Protein AF-A0A1F8S6G6-F1 (afdb_monomer)

Radius of gyration: 20.65 Å; Cα contacts (8 Å, |Δi|>4): 580; chains: 1; bounding box: 50×43×61 Å

Foldseek 3Di:
DDFDADFQAALCPVAPLSVLLQQLSLLQSQQCQLLLNPDHDHSNRLVVQAPLVRAPDSPDRYHDVVSSVVSCVVVVFQKDKDFAALVVVVVQLCVQKKKKAKFALCLDDPPDLSVPPGGIGIWIWGSPDPDPQWTFISGNSDSGTDTDGSVSSNNGQVHVCVPPTGIIMIRPRGRWFPVQKDFPWFDQDKDFDACVLDDDDQFWFLTSGPGVSRGPDGDDGRAIKTFGTWIDISNFIWGQIDDPNHTTTGTVVSVDPPDQPDDPVVNVVVVVVCVVVVD

Mean predicted aligned error: 11.77 Å

pLDDT: mean 81.6, std 16.7, range [25.14, 98.56]

Secondary structure (DSSP, 8-state):
-----S-SPPS-SSSTTGGG-HHHHHHHHHHHHHTTTSS---HHHHHTTS-GGGSS-TTSSS--HHHHHHHHHHTT--EEEEEE-HHHHHHHHHTT--EEEEEEGGGSPTTSTTTT--SEEEEEE--S--TTSEEEEE-TTSSS-EEEEHHHHHHHHHHHHTTSPEEEEEESSPPP-GGGPEEEEEEEEEE---GGG-SS--EEESSS-SSTTTEEEEPPTT--EEEEEEEEETTEEEEEEEETTEEEEEEGGGTS---TTS-HHHHHHHHHHHHHH--

Sequence (279 aa):
MIFFEGTHRRQLDGSPLASENCTPTSGANGLRASSGGRLDKSGGELRALIPKDKETDPKTPGWSLGDLKRAMDGLKVPYKNKPGTWADVEATLRSGLFVVLQGDSDQFPGGTCSANFKGDHCVGLHPGDLGDGTWLLADPLCPSRRREKREVLKAYAEKFAKGKKLTFGVFTTPVPQEDDMKITAIKGEDWTPGPKDAPARRPFRSRPERTNEAIVGHIEVGQIVRTIAEVEAGGERWRLTEIGGQSVYLLRSDFDPLFQGGDPAVDKKLSDYIARTGG

Structure (mmCIF, N/CA/C/O backbone):
data_AF-A0A1F8S6G6-F1
#
_entry.id   AF-A0A1F8S6G6-F1
#
loop_
_atom_site.group_PDB
_atom_site.id
_atom_site.type_symbol
_atom_site.label_atom_id
_atom_site.label_alt_id
_atom_site.label_comp_id
_atom_site.label_asym_id
_atom_site.label_entity_id
_atom_site.label_seq_id
_atom_site.pdbx_PDB_ins_code
_atom_site.Cartn_x
_atom_site.Cartn_y
_atom_site.Cartn_z
_atom_site.occupancy
_atom_site.B_iso_or_equiv
_atom_site.auth_seq_id
_atom_site.auth_comp_id
_atom_site.auth_asym_id
_atom_site.auth_atom_id
_atom_site.pdbx_PDB_model_num
ATOM 1 N N . MET A 1 1 ? 18.873 9.280 5.475 1.00 30.69 1 MET A N 1
ATOM 2 C CA . MET A 1 1 ? 17.503 8.772 5.249 1.00 30.69 1 MET A CA 1
ATOM 3 C C . MET A 1 1 ? 17.425 8.405 3.777 1.00 30.69 1 MET A C 1
ATOM 5 O O . MET A 1 1 ? 17.553 9.301 2.957 1.00 30.69 1 MET A O 1
ATOM 9 N N . ILE A 1 2 ? 17.397 7.114 3.438 1.00 26.52 2 ILE A N 1
ATOM 10 C CA . ILE A 1 2 ? 17.363 6.674 2.035 1.00 26.52 2 ILE A CA 1
ATOM 11 C C . ILE A 1 2 ? 15.916 6.828 1.561 1.00 26.52 2 ILE A C 1
ATOM 13 O O . ILE A 1 2 ? 15.029 6.127 2.044 1.00 26.52 2 ILE A O 1
ATOM 17 N N . PHE A 1 3 ? 15.680 7.808 0.694 1.00 25.14 3 PHE A N 1
ATOM 18 C CA . PHE A 1 3 ? 14.398 8.028 0.034 1.00 25.14 3 PHE A CA 1
ATOM 19 C C . PHE A 1 3 ? 14.370 7.189 -1.249 1.00 25.14 3 PHE A C 1
ATOM 21 O O . PHE A 1 3 ? 15.294 7.272 -2.051 1.00 25.14 3 PHE A O 1
ATOM 28 N N . PHE A 1 4 ? 13.328 6.380 -1.442 1.00 35.75 4 PHE A N 1
ATOM 29 C CA . PHE A 1 4 ? 13.086 5.661 -2.697 1.00 35.75 4 PHE A CA 1
ATOM 30 C C . PHE A 1 4 ? 12.042 6.447 -3.510 1.00 35.75 4 PHE A C 1
ATOM 32 O O . PHE A 1 4 ? 10.903 6.611 -3.060 1.00 35.75 4 PHE A O 1
ATOM 39 N N . GLU A 1 5 ? 12.430 7.009 -4.657 1.00 33.28 5 GLU A N 1
ATOM 40 C CA . GLU A 1 5 ? 11.540 7.792 -5.529 1.00 33.28 5 GLU A CA 1
ATOM 41 C C . GLU A 1 5 ? 10.616 6.901 -6.385 1.00 33.28 5 GLU A C 1
ATOM 43 O O . GLU A 1 5 ? 11.012 5.842 -6.865 1.00 33.28 5 GLU A O 1
ATOM 48 N N . GLY A 1 6 ? 9.380 7.373 -6.624 1.00 44.56 6 GLY A N 1
ATOM 49 C CA . GLY A 1 6 ? 8.597 7.022 -7.823 1.00 44.56 6 GLY A CA 1
ATOM 50 C C . GLY A 1 6 ? 7.457 5.999 -7.706 1.00 44.56 6 GLY A C 1
ATOM 51 O O . GLY A 1 6 ? 7.119 5.367 -8.706 1.00 44.56 6 GLY A O 1
ATOM 52 N N . THR A 1 7 ? 6.899 5.723 -6.522 1.00 61.75 7 THR A N 1
ATOM 53 C CA . THR A 1 7 ? 6.034 4.524 -6.352 1.00 61.75 7 THR A CA 1
ATOM 54 C C . THR A 1 7 ? 5.193 4.466 -5.080 1.00 61.75 7 THR A C 1
ATOM 56 O O . THR A 1 7 ? 4.172 3.777 -5.026 1.00 61.75 7 THR A O 1
ATOM 59 N N . HIS A 1 8 ? 5.590 5.245 -4.082 1.00 80.56 8 HIS A N 1
ATOM 60 C CA . HIS A 1 8 ? 4.735 5.666 -2.990 1.00 80.56 8 HIS A CA 1
ATOM 61 C C . HIS A 1 8 ? 3.665 6.642 -3.502 1.00 80.56 8 HIS A C 1
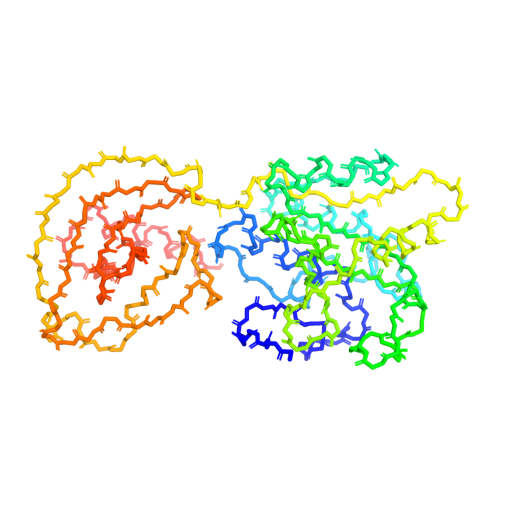ATOM 63 O O . HIS A 1 8 ? 3.979 7.619 -4.185 1.00 80.56 8 HIS A O 1
ATOM 69 N N . ARG A 1 9 ? 2.397 6.393 -3.167 1.00 84.75 9 ARG A N 1
ATOM 70 C CA . ARG A 1 9 ? 1.307 7.332 -3.451 1.00 84.75 9 ARG A CA 1
ATOM 71 C C . ARG A 1 9 ? 1.221 8.359 -2.329 1.00 84.75 9 ARG A C 1
ATOM 73 O O . ARG A 1 9 ? 1.122 7.978 -1.163 1.00 84.75 9 ARG A O 1
ATOM 80 N N . ARG A 1 10 ? 1.230 9.636 -2.716 1.00 89.44 10 ARG A N 1
ATOM 81 C CA . ARG A 1 10 ? 1.037 10.796 -1.840 1.00 89.44 10 ARG A CA 1
ATOM 82 C C . ARG A 1 10 ? -0.414 11.244 -1.892 1.00 89.44 10 ARG A C 1
ATOM 84 O O . ARG A 1 10 ? -1.032 11.145 -2.947 1.00 89.44 10 ARG A O 1
ATOM 91 N N . GLN A 1 11 ? -0.931 11.781 -0.792 1.00 89.44 11 GLN A N 1
ATOM 92 C CA . GLN A 1 11 ? -2.278 12.355 -0.792 1.00 89.44 11 GLN A CA 1
ATOM 93 C C . GLN A 1 11 ? -2.332 13.681 -1.552 1.00 89.44 11 GLN A C 1
ATOM 95 O O . GLN A 1 11 ? -3.344 13.987 -2.170 1.00 89.44 11 GLN A O 1
ATOM 100 N N . LEU A 1 12 ? -1.223 14.434 -1.559 1.00 86.31 12 LEU A N 1
ATOM 101 C CA . LEU A 1 12 ? -1.049 15.665 -2.334 1.00 86.31 12 LEU A CA 1
ATOM 102 C C . LEU A 1 12 ? -0.811 15.344 -3.819 1.00 86.31 12 LEU A C 1
ATOM 104 O O . LEU A 1 12 ? 0.272 15.582 -4.347 1.00 86.31 12 LEU A O 1
ATOM 108 N N . ASP A 1 13 ? -1.817 14.753 -4.463 1.00 82.56 13 ASP A N 1
ATOM 109 C CA . ASP A 1 13 ? -1.786 14.259 -5.846 1.00 82.56 13 ASP A CA 1
ATOM 110 C C . ASP A 1 13 ? -2.436 15.209 -6.867 1.00 82.56 13 ASP A C 1
ATOM 112 O O . ASP A 1 13 ? -2.576 14.860 -8.037 1.00 82.56 13 ASP A O 1
ATOM 116 N N . GLY A 1 14 ? -2.831 16.409 -6.432 1.00 86.88 14 GLY A N 1
ATOM 117 C CA . GLY A 1 14 ? -3.483 17.421 -7.268 1.00 86.88 14 GLY A CA 1
ATOM 118 C C . GLY A 1 14 ? -4.994 17.240 -7.430 1.00 86.88 14 GLY A C 1
ATOM 119 O O . GLY A 1 14 ? -5.633 18.069 -8.075 1.00 86.88 14 GLY A O 1
ATOM 120 N N . SER A 1 15 ? -5.590 16.200 -6.837 1.00 89.19 15 SER A N 1
ATOM 121 C CA . SER A 1 15 ? -7.046 16.031 -6.837 1.00 89.19 15 SER A CA 1
ATOM 122 C C . SER A 1 15 ? -7.756 17.054 -5.927 1.00 89.19 15 SER A C 1
ATOM 124 O O . SER A 1 15 ? -7.153 17.556 -4.974 1.00 89.19 15 SER A O 1
ATOM 126 N N . PRO A 1 16 ? -9.055 17.350 -6.152 1.00 86.69 16 PRO A N 1
ATOM 127 C CA . PRO A 1 16 ? -9.784 18.366 -5.380 1.00 86.69 16 PRO A CA 1
ATOM 128 C C . PRO A 1 16 ? -9.813 18.140 -3.860 1.00 86.69 16 PRO A C 1
ATOM 130 O O . PRO A 1 16 ? -9.967 19.094 -3.107 1.00 86.69 16 PRO A O 1
ATOM 133 N N . LEU A 1 17 ? -9.667 16.888 -3.408 1.00 87.25 17 LEU A N 1
ATOM 134 C CA . LEU A 1 17 ? -9.690 16.491 -1.993 1.00 87.25 17 LEU A CA 1
ATOM 135 C C . LEU A 1 17 ? -8.323 15.985 -1.501 1.00 87.25 17 LEU A C 1
ATOM 137 O O . LEU A 1 17 ? -8.237 15.245 -0.525 1.00 87.25 17 LEU A O 1
ATOM 141 N N . ALA A 1 18 ? -7.237 16.384 -2.165 1.00 86.50 18 ALA A N 1
ATOM 142 C CA . ALA A 1 18 ? -5.881 15.917 -1.885 1.00 86.50 18 ALA A CA 1
ATOM 143 C C . ALA A 1 18 ? -5.433 16.081 -0.412 1.00 86.50 18 ALA A C 1
ATOM 145 O O . ALA A 1 18 ? -4.706 15.243 0.122 1.00 86.50 18 ALA A O 1
ATOM 146 N N . SER A 1 19 ? -5.893 17.119 0.293 1.00 86.94 19 SER A N 1
ATOM 147 C CA . SER A 1 19 ? -5.599 17.324 1.722 1.00 86.94 19 SER A CA 1
ATOM 148 C C . SER A 1 19 ? -6.331 16.357 2.661 1.00 86.94 19 SER A C 1
ATOM 150 O O . SER A 1 19 ? -5.949 16.234 3.821 1.00 86.94 19 SER A O 1
ATOM 152 N N . GLU A 1 20 ? -7.357 15.665 2.167 1.00 90.00 20 GLU A N 1
ATOM 153 C CA . GLU A 1 20 ? -8.233 14.757 2.919 1.00 90.00 20 GLU A CA 1
ATOM 154 C C . GLU A 1 20 ? -8.004 13.285 2.519 1.00 90.00 20 GLU A C 1
ATOM 156 O O . GLU A 1 20 ? -8.653 12.373 3.019 1.00 90.00 20 GLU A O 1
ATOM 161 N N . ASN A 1 21 ? -7.061 13.008 1.615 1.00 92.81 21 ASN A N 1
ATOM 162 C CA . ASN A 1 21 ? -6.929 11.700 0.974 1.00 92.81 21 ASN A CA 1
ATOM 163 C C . ASN A 1 21 ? -6.060 10.682 1.738 1.00 92.81 21 ASN A C 1
ATOM 165 O O . ASN A 1 21 ? -5.640 9.696 1.131 1.00 92.81 21 ASN A O 1
ATOM 169 N N . CYS A 1 22 ? -5.797 10.832 3.040 1.00 94.94 22 CYS A N 1
ATOM 170 C CA . CYS A 1 22 ? -4.901 9.919 3.772 1.00 94.94 22 CYS A CA 1
ATOM 171 C C . CYS A 1 22 ? -5.329 8.439 3.666 1.00 94.94 22 CYS A C 1
ATOM 173 O O . CYS A 1 22 ? -4.525 7.567 3.329 1.00 94.94 22 CYS A O 1
ATOM 175 N N . THR A 1 23 ? -6.619 8.149 3.865 1.00 97.19 23 THR A N 1
ATOM 176 C CA . THR A 1 23 ? -7.169 6.784 3.781 1.00 97.19 23 THR A CA 1
ATOM 177 C C . THR A 1 23 ? -7.268 6.273 2.333 1.00 97.19 23 THR A C 1
ATOM 179 O O . THR A 1 23 ? -6.751 5.183 2.075 1.00 97.19 23 THR A O 1
ATOM 182 N N . PRO A 1 24 ? -7.834 7.023 1.357 1.00 96.75 24 PRO A N 1
ATOM 183 C CA . PRO A 1 24 ? -7.791 6.630 -0.055 1.00 96.75 24 PRO A CA 1
ATOM 184 C C . PRO A 1 24 ? -6.369 6.350 -0.546 1.00 96.75 24 PRO A C 1
ATOM 186 O O . PRO A 1 24 ? -6.119 5.333 -1.182 1.00 96.75 24 PRO A O 1
ATOM 189 N N . THR A 1 25 ? -5.408 7.202 -0.195 1.00 96.88 25 THR A N 1
ATOM 190 C CA . THR A 1 25 ? -4.016 7.064 -0.637 1.00 96.88 25 THR A CA 1
ATOM 191 C C . THR A 1 25 ? -3.321 5.873 0.021 1.00 96.88 25 THR A C 1
ATOM 193 O O . THR A 1 25 ? -2.578 5.144 -0.636 1.00 96.88 25 THR A O 1
ATOM 196 N N . SER A 1 26 ? -3.571 5.614 1.305 1.00 97.88 26 SER A N 1
ATOM 197 C CA . SER A 1 26 ? -3.070 4.401 1.969 1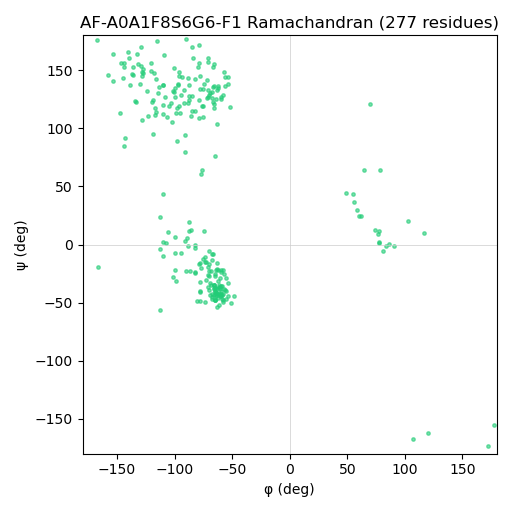.00 97.88 26 SER A CA 1
ATOM 198 C C . SER A 1 26 ? -3.670 3.135 1.349 1.00 97.88 26 SER A C 1
ATOM 200 O O . SER A 1 26 ? -2.959 2.155 1.125 1.00 97.88 26 SER A O 1
ATOM 202 N N . GLY A 1 27 ? -4.949 3.190 0.966 1.00 97.44 27 GLY A N 1
ATOM 203 C CA . GLY A 1 27 ? -5.605 2.173 0.150 1.00 97.44 27 GLY A CA 1
ATOM 204 C C . GLY A 1 27 ? -4.952 1.986 -1.221 1.00 97.44 27 GLY A C 1
ATOM 205 O O . GLY A 1 27 ? -4.697 0.856 -1.618 1.00 97.44 27 GLY A O 1
ATOM 206 N N . ALA A 1 28 ? -4.609 3.070 -1.920 1.00 95.94 28 ALA A N 1
ATOM 207 C CA . ALA A 1 28 ? -3.924 3.026 -3.214 1.00 95.94 28 ALA A CA 1
ATOM 208 C C . ALA A 1 28 ? -2.544 2.364 -3.113 1.00 95.94 28 ALA A C 1
ATOM 210 O O . ALA A 1 28 ? -2.196 1.523 -3.942 1.00 95.94 28 ALA A O 1
ATOM 211 N N . ASN A 1 29 ? -1.780 2.691 -2.066 1.00 95.19 29 ASN A N 1
ATOM 212 C CA . ASN A 1 29 ? -0.502 2.037 -1.787 1.00 95.19 29 ASN A CA 1
ATOM 213 C C . ASN A 1 29 ? -0.683 0.521 -1.579 1.00 95.19 29 ASN A C 1
ATOM 215 O O . ASN A 1 29 ? 0.070 -0.266 -2.151 1.00 95.19 29 ASN A O 1
ATOM 219 N N . GLY A 1 30 ? -1.697 0.101 -0.815 1.00 95.19 30 GLY A N 1
ATOM 220 C CA . GLY A 1 30 ? -1.976 -1.318 -0.583 1.00 95.19 30 GLY A CA 1
ATOM 221 C C . GLY A 1 30 ? -2.532 -2.058 -1.805 1.00 95.19 30 GLY A C 1
ATOM 222 O O . GLY A 1 30 ? -2.137 -3.195 -2.060 1.00 95.19 30 GLY A O 1
ATOM 223 N N . LEU A 1 31 ? -3.369 -1.402 -2.613 1.00 94.12 31 LEU A N 1
ATOM 224 C CA . LEU A 1 31 ? -3.881 -1.914 -3.888 1.00 94.12 31 LEU A CA 1
ATOM 225 C C . LEU A 1 31 ? -2.729 -2.220 -4.843 1.00 94.12 31 LEU A C 1
ATOM 227 O O . LEU A 1 31 ? -2.651 -3.299 -5.433 1.00 94.12 31 LEU A O 1
ATOM 231 N N . ARG A 1 32 ? -1.800 -1.273 -4.951 1.00 88.69 32 ARG A N 1
ATOM 232 C CA . ARG A 1 32 ? -0.609 -1.420 -5.772 1.00 88.69 32 ARG A CA 1
ATOM 233 C C . ARG A 1 32 ? 0.302 -2.527 -5.250 1.00 88.69 32 ARG A C 1
ATOM 235 O O . ARG A 1 32 ? 0.700 -3.381 -6.031 1.00 88.69 32 ARG A O 1
ATOM 242 N N . ALA A 1 33 ? 0.595 -2.549 -3.949 1.00 88.38 33 ALA A N 1
ATOM 243 C CA . ALA A 1 33 ? 1.466 -3.562 -3.350 1.00 88.38 33 ALA A CA 1
ATOM 244 C C . ALA A 1 33 ? 0.892 -4.983 -3.504 1.00 88.38 33 ALA A C 1
ATOM 246 O O . ALA A 1 33 ? 1.550 -5.866 -4.043 1.00 88.38 33 ALA A O 1
ATOM 247 N N . SER A 1 34 ? -0.364 -5.194 -3.105 1.00 89.62 34 SER A N 1
ATOM 248 C CA . SER A 1 34 ? -1.020 -6.513 -3.152 1.00 89.62 34 SER A CA 1
ATOM 249 C C . SER A 1 34 ? -1.297 -7.024 -4.570 1.00 89.62 34 SER A C 1
ATOM 251 O O . SER A 1 34 ? -1.430 -8.226 -4.778 1.00 89.62 34 SER A O 1
ATOM 253 N N . SER A 1 35 ? -1.371 -6.133 -5.563 1.00 83.19 35 SER A N 1
ATOM 254 C CA . SER A 1 35 ? -1.497 -6.510 -6.976 1.00 83.19 35 SER A CA 1
ATOM 255 C C . SER A 1 35 ? -0.154 -6.667 -7.691 1.00 83.19 35 SER A C 1
ATOM 257 O O . SER A 1 35 ? -0.145 -6.859 -8.909 1.00 83.19 35 SER A O 1
ATOM 259 N N . GLY A 1 36 ? 0.969 -6.520 -6.977 1.00 75.12 36 GLY A N 1
ATOM 260 C CA . GLY A 1 36 ? 2.302 -6.502 -7.574 1.00 75.12 36 GLY A CA 1
ATOM 261 C C . GLY A 1 36 ? 2.491 -5.368 -8.585 1.00 75.12 36 GLY A C 1
ATOM 262 O O . GLY A 1 36 ? 3.294 -5.508 -9.496 1.00 75.12 36 GLY A O 1
ATOM 263 N N . GLY A 1 37 ? 1.730 -4.275 -8.476 1.00 74.62 37 GLY A N 1
ATOM 264 C CA . GLY A 1 37 ? 1.761 -3.123 -9.378 1.00 74.62 37 GLY A CA 1
ATOM 265 C C . GLY A 1 37 ? 0.795 -3.181 -10.566 1.00 74.62 37 GLY A C 1
ATOM 266 O O . GLY A 1 37 ? 0.757 -2.226 -11.334 1.00 74.62 37 GLY A O 1
ATOM 267 N N . ARG A 1 38 ? 0.001 -4.251 -10.739 1.00 78.19 38 ARG A N 1
ATOM 268 C CA . ARG A 1 38 ? -0.973 -4.338 -11.850 1.00 78.19 38 ARG A CA 1
ATOM 269 C C . ARG A 1 38 ? -2.129 -3.349 -11.718 1.00 78.19 38 ARG A C 1
ATOM 271 O O . ARG A 1 38 ? -2.657 -2.889 -12.725 1.00 78.19 38 ARG A O 1
ATOM 278 N N . LEU A 1 39 ? -2.563 -3.076 -10.490 1.00 83.19 39 LEU A N 1
ATOM 279 C CA . LEU A 1 39 ? -3.605 -2.098 -10.199 1.00 83.19 39 LEU A CA 1
ATOM 280 C C . LEU A 1 39 ? -2.944 -0.872 -9.590 1.00 83.19 39 LEU A C 1
ATOM 282 O O . LEU A 1 39 ? -2.467 -0.917 -8.458 1.00 83.19 39 LEU A O 1
ATOM 286 N N . ASP A 1 40 ? -2.919 0.212 -10.356 1.00 84.56 40 ASP A N 1
ATOM 287 C CA . ASP A 1 40 ? -2.196 1.416 -9.983 1.00 84.56 40 ASP A CA 1
ATOM 288 C C . ASP A 1 40 ? -3.104 2.642 -10.083 1.00 84.56 40 ASP A C 1
ATOM 290 O O . ASP A 1 40 ? -3.494 3.055 -11.171 1.00 84.56 40 ASP A O 1
ATOM 294 N N . LYS A 1 41 ? -3.499 3.169 -8.922 1.00 89.75 41 LYS A N 1
ATOM 295 C CA . LYS A 1 41 ? -4.390 4.326 -8.783 1.00 89.75 41 LYS A CA 1
ATOM 296 C C . LYS A 1 41 ? -3.774 5.356 -7.846 1.00 89.75 41 LYS A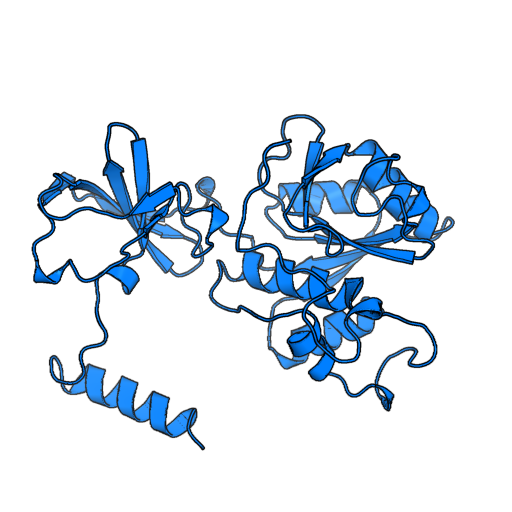 C 1
ATOM 298 O O . LYS A 1 41 ? -3.005 5.001 -6.952 1.00 89.75 41 LYS A O 1
ATOM 303 N N . SER A 1 42 ? -4.124 6.624 -8.014 1.00 91.19 42 SER A N 1
ATOM 304 C CA . SER A 1 42 ? -3.867 7.676 -7.032 1.00 91.19 42 SER A CA 1
ATOM 305 C C . SER A 1 42 ? -4.884 7.649 -5.883 1.00 91.19 42 SER A C 1
ATOM 307 O O . SER A 1 42 ? -5.885 6.923 -5.917 1.00 91.19 42 SER A O 1
ATOM 309 N N . GLY A 1 43 ? -4.632 8.454 -4.845 1.00 92.44 43 GLY A N 1
ATOM 310 C CA . GLY A 1 43 ? -5.592 8.649 -3.759 1.00 92.44 43 GLY A CA 1
ATOM 311 C C . GLY A 1 43 ? -6.883 9.293 -4.260 1.00 92.44 43 GLY A C 1
ATOM 312 O O . GLY A 1 43 ? -7.966 8.834 -3.909 1.00 92.44 43 GLY A O 1
ATOM 313 N N . GLY A 1 44 ? -6.774 10.292 -5.136 1.00 92.88 44 GLY A N 1
ATOM 314 C CA . GLY A 1 44 ? -7.897 10.973 -5.770 1.00 92.88 44 GLY A CA 1
ATOM 315 C C . GLY A 1 44 ? -8.711 10.070 -6.694 1.00 92.88 44 GLY A C 1
ATOM 316 O O . GLY A 1 44 ? -9.938 10.105 -6.645 1.00 92.88 44 GLY A O 1
ATOM 317 N N . GLU A 1 45 ? -8.058 9.211 -7.483 1.00 93.12 45 GLU A N 1
ATOM 318 C CA . GLU A 1 45 ? -8.747 8.236 -8.339 1.00 93.12 45 GLU A CA 1
ATOM 319 C C . GLU A 1 45 ? -9.513 7.196 -7.523 1.00 93.12 45 GLU A C 1
ATOM 321 O O . GLU A 1 45 ? -10.608 6.799 -7.919 1.00 93.12 45 GLU A O 1
ATOM 326 N N . LEU A 1 46 ? -8.965 6.754 -6.383 1.00 94.56 46 LEU A N 1
ATOM 327 C CA . LEU A 1 46 ? -9.723 5.920 -5.453 1.00 94.56 46 LEU A CA 1
ATOM 328 C C . LEU A 1 46 ? -10.860 6.704 -4.809 1.00 94.56 46 LEU A C 1
ATOM 330 O O . LEU A 1 46 ? -11.980 6.204 -4.795 1.00 94.56 46 LEU A O 1
ATOM 334 N N . ARG A 1 47 ? -10.603 7.925 -4.324 1.00 93.69 47 ARG A N 1
ATOM 335 C CA . ARG A 1 4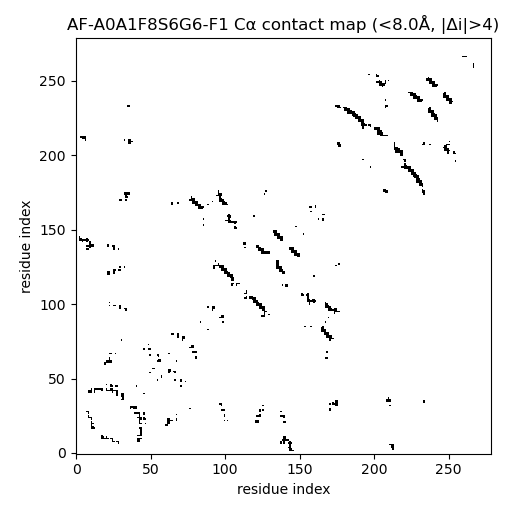7 ? -11.616 8.775 -3.683 1.00 93.69 47 ARG A CA 1
ATOM 336 C C . ARG A 1 47 ? -12.820 9.011 -4.594 1.00 93.69 47 ARG A C 1
ATOM 338 O O . ARG A 1 47 ? -13.950 8.935 -4.130 1.00 93.69 47 ARG A O 1
ATOM 345 N N . ALA A 1 48 ? -12.593 9.204 -5.890 1.00 93.69 48 ALA A N 1
ATOM 346 C CA . ALA A 1 48 ? -13.644 9.413 -6.882 1.00 93.69 48 ALA A CA 1
ATOM 347 C C . ALA A 1 48 ? -14.609 8.221 -7.060 1.00 93.69 48 ALA A C 1
ATOM 349 O O . ALA A 1 48 ? -15.689 8.400 -7.619 1.00 93.69 48 ALA A O 1
ATOM 350 N N . LEU A 1 49 ? -14.267 7.017 -6.577 1.00 94.38 49 LEU A N 1
ATOM 351 C CA . LEU A 1 49 ? -15.142 5.838 -6.661 1.00 94.38 49 LEU A CA 1
ATOM 352 C C . LEU A 1 49 ? -16.367 5.922 -5.743 1.00 94.38 49 LEU A C 1
ATOM 354 O O . LEU A 1 49 ? -17.338 5.196 -5.955 1.00 94.38 49 LEU A O 1
ATOM 358 N N . ILE A 1 50 ? -16.329 6.776 -4.718 1.00 94.06 50 ILE A N 1
ATOM 359 C CA . ILE A 1 50 ? -17.463 7.017 -3.825 1.00 94.06 50 ILE A CA 1
ATOM 360 C C . ILE A 1 50 ? -17.756 8.516 -3.867 1.00 94.06 50 ILE A C 1
ATOM 362 O O . ILE A 1 50 ? -16.950 9.298 -3.363 1.00 94.06 50 ILE A O 1
ATOM 366 N N . PRO A 1 51 ? -18.890 8.934 -4.456 1.00 90.50 51 PRO A N 1
ATOM 367 C CA . PRO A 1 51 ? -19.299 10.332 -4.436 1.00 90.50 51 PRO A CA 1
ATOM 368 C C . PRO A 1 51 ? -19.346 10.871 -3.005 1.00 90.50 51 PRO A C 1
ATOM 370 O O . PRO A 1 51 ? -19.744 10.144 -2.093 1.00 90.50 51 PRO A O 1
ATOM 373 N N . LYS A 1 52 ? -18.976 12.145 -2.809 1.00 88.25 52 LYS A N 1
ATOM 374 C CA . LYS A 1 52 ? -18.853 12.733 -1.466 1.00 88.25 52 LYS A CA 1
ATOM 375 C C . LYS A 1 52 ? -20.135 12.590 -0.647 1.00 88.25 52 LYS A C 1
ATOM 377 O O . LYS A 1 52 ? -20.071 12.218 0.511 1.00 88.25 52 LYS A O 1
ATOM 382 N N . ASP A 1 53 ? -21.309 12.767 -1.249 1.00 90.94 53 ASP A N 1
ATOM 383 C CA . ASP A 1 53 ? -22.608 12.600 -0.579 1.00 90.94 53 ASP A CA 1
ATOM 384 C C . ASP A 1 53 ? -22.943 11.145 -0.177 1.00 90.94 53 ASP A C 1
ATOM 386 O O . ASP A 1 53 ? -23.938 10.910 0.508 1.00 90.94 53 ASP A O 1
ATOM 390 N N . LYS A 1 54 ? -22.143 10.163 -0.611 1.00 93.00 54 LYS A N 1
ATOM 391 C CA . LYS A 1 54 ? -22.292 8.728 -0.308 1.00 93.00 54 LYS A CA 1
ATOM 392 C C . LYS A 1 54 ? -21.252 8.197 0.671 1.00 93.00 54 LYS A C 1
ATOM 394 O O . LYS A 1 54 ? -21.260 6.990 0.943 1.00 93.00 54 LYS A O 1
ATOM 399 N N . GLU A 1 55 ? -20.358 9.046 1.157 1.00 93.44 55 GLU A N 1
ATOM 400 C CA . GLU A 1 55 ? -19.384 8.697 2.187 1.00 93.44 55 GLU A CA 1
ATOM 401 C C . GLU A 1 55 ? -20.084 8.415 3.517 1.00 93.44 55 GLU A C 1
ATOM 403 O O . GLU A 1 55 ? -21.164 8.936 3.790 1.00 93.44 55 GLU A O 1
ATOM 408 N N . THR A 1 56 ? -19.469 7.576 4.348 1.00 92.56 56 THR A N 1
ATOM 409 C CA . THR A 1 56 ? -20.015 7.207 5.662 1.00 92.56 56 THR A CA 1
ATOM 410 C C . THR A 1 56 ? -20.177 8.428 6.572 1.00 92.56 56 THR A C 1
ATOM 412 O O . THR A 1 56 ? -21.154 8.511 7.314 1.00 92.56 56 THR A O 1
ATOM 415 N N . ASP A 1 57 ? -19.251 9.386 6.487 1.00 89.31 57 ASP A N 1
ATOM 416 C CA . ASP A 1 57 ? -19.359 10.690 7.138 1.00 89.31 57 ASP A CA 1
ATOM 417 C C . ASP A 1 57 ? -18.774 11.785 6.227 1.00 89.31 57 ASP A C 1
ATOM 419 O O . ASP A 1 57 ? -17.578 12.064 6.287 1.00 89.31 57 ASP A O 1
ATOM 423 N N . PRO A 1 58 ? -19.599 12.422 5.380 1.00 87.56 58 PRO A N 1
ATOM 424 C CA . PRO A 1 58 ? -19.130 13.407 4.406 1.00 87.56 58 PRO A CA 1
ATOM 425 C C . PRO A 1 58 ? -18.729 14.753 5.023 1.00 87.56 58 PRO A C 1
ATOM 427 O O . PRO A 1 58 ? -18.199 15.619 4.321 1.00 87.56 58 PRO A O 1
ATOM 430 N N . LYS A 1 59 ? -19.042 14.974 6.309 1.00 87.31 59 LYS A N 1
ATOM 431 C CA . LYS A 1 59 ? -18.706 16.208 7.035 1.00 87.31 59 LYS A CA 1
ATOM 432 C C . LYS A 1 59 ? -17.340 16.119 7.709 1.00 87.31 59 LYS A C 1
ATOM 434 O O . LYS A 1 59 ? -16.742 17.159 7.977 1.00 87.31 59 LYS A O 1
ATOM 439 N N . THR A 1 60 ? -16.861 14.906 7.968 1.00 85.12 60 THR A N 1
ATOM 440 C CA . THR A 1 60 ? -15.543 14.661 8.547 1.00 85.12 60 THR A CA 1
ATOM 441 C C . THR A 1 60 ? -14.531 14.471 7.412 1.00 85.12 60 THR A C 1
ATOM 443 O O . THR A 1 60 ? -14.716 13.583 6.580 1.00 85.12 60 THR A O 1
ATOM 446 N N . PRO A 1 61 ? -13.459 15.284 7.342 1.00 86.38 61 PRO A N 1
ATOM 447 C CA . PRO A 1 61 ? -12.403 15.104 6.351 1.00 86.38 61 PRO A CA 1
ATOM 448 C C . PRO A 1 61 ? -11.795 13.700 6.419 1.00 86.38 61 PRO A C 1
ATOM 450 O O . PRO A 1 61 ? -11.487 13.199 7.500 1.00 86.38 61 PRO A O 1
ATOM 453 N N . GLY A 1 62 ? -11.582 13.075 5.263 1.00 88.12 62 GLY A N 1
ATOM 454 C CA . GLY A 1 62 ? -11.031 11.721 5.181 1.00 88.12 62 GLY A CA 1
ATOM 455 C C . GLY A 1 62 ? -12.044 10.656 4.791 1.00 88.12 62 GLY A C 1
ATOM 456 O O . GLY A 1 62 ? -13.109 10.939 4.251 1.00 88.12 62 GLY A O 1
ATOM 457 N N . TRP A 1 63 ? -11.661 9.391 4.947 1.00 94.50 63 TRP A N 1
ATOM 458 C CA . TRP A 1 63 ? -12.553 8.243 4.778 1.00 94.50 63 TRP A CA 1
ATOM 459 C C . TRP A 1 63 ? -12.473 7.365 6.009 1.00 94.50 63 TRP A C 1
ATOM 461 O O . TRP A 1 63 ? -11.406 7.201 6.601 1.00 94.50 63 TRP A O 1
ATOM 471 N N . SER A 1 64 ? -13.589 6.723 6.330 1.00 94.81 64 SER A N 1
ATOM 472 C CA . SER A 1 64 ? -13.560 5.564 7.209 1.00 94.81 64 SER A CA 1
ATOM 473 C C . SER A 1 64 ? -12.921 4.367 6.490 1.00 94.81 64 SER A C 1
ATOM 475 O O . SER A 1 64 ? -12.919 4.277 5.258 1.00 94.81 64 SER A O 1
ATOM 477 N N . LEU A 1 65 ? -12.460 3.365 7.246 1.00 96.94 65 LEU A N 1
ATOM 478 C CA . LEU A 1 65 ? -12.127 2.060 6.656 1.00 96.94 65 LEU A CA 1
ATOM 479 C C . LEU A 1 65 ? -13.346 1.404 5.970 1.00 96.94 65 LEU A C 1
ATOM 481 O O . LEU A 1 65 ? -13.187 0.540 5.109 1.00 96.94 65 LEU A O 1
ATOM 485 N N . GLY A 1 66 ? -14.575 1.788 6.334 1.00 97.25 66 GLY A N 1
ATOM 486 C CA . GLY A 1 66 ? -15.802 1.327 5.676 1.00 97.25 66 GLY A CA 1
ATOM 487 C C . GLY A 1 66 ? -15.927 1.838 4.240 1.00 97.25 66 GLY A C 1
ATOM 488 O O . GLY A 1 66 ? -16.238 1.061 3.337 1.00 97.25 66 GLY A O 1
ATOM 489 N N . ASP A 1 67 ? -15.610 3.113 4.011 1.00 97.75 67 ASP A N 1
ATOM 490 C CA . ASP A 1 67 ? -15.589 3.704 2.669 1.00 97.75 67 ASP A CA 1
ATOM 491 C C . ASP A 1 67 ? -14.483 3.072 1.820 1.00 97.75 67 ASP A C 1
ATOM 493 O O . ASP A 1 67 ? -14.729 2.653 0.690 1.00 97.75 67 ASP A O 1
ATOM 497 N N . LEU A 1 68 ? -13.292 2.874 2.395 1.00 98.12 68 LEU A N 1
ATOM 498 C CA . LEU A 1 68 ? -12.218 2.169 1.697 1.00 98.12 68 LEU A CA 1
ATOM 499 C C . LEU A 1 68 ? -12.632 0.741 1.305 1.00 98.12 68 LEU A C 1
ATOM 501 O O . LEU A 1 68 ? -12.408 0.334 0.165 1.00 98.12 68 LEU A O 1
ATOM 505 N N . LYS A 1 69 ? -13.298 -0.001 2.201 1.00 98.25 69 LYS A N 1
ATOM 506 C CA . LYS A 1 69 ? -13.837 -1.327 1.875 1.00 98.25 69 LYS A CA 1
ATOM 507 C C . LYS A 1 69 ? -14.806 -1.275 0.693 1.00 98.25 69 LYS A C 1
ATOM 509 O O . LYS A 1 69 ? -14.667 -2.078 -0.224 1.00 98.25 69 LYS A O 1
ATOM 514 N N . ARG A 1 70 ? -15.755 -0.335 0.688 1.00 97.88 70 ARG A N 1
ATOM 515 C CA . ARG A 1 70 ? -16.723 -0.181 -0.411 1.00 97.88 70 ARG A CA 1
ATOM 516 C C . ARG A 1 70 ? -16.034 0.103 -1.747 1.00 97.88 70 ARG A C 1
ATOM 518 O O . ARG A 1 70 ? -16.431 -0.464 -2.761 1.00 97.88 70 ARG A O 1
ATOM 525 N N . ALA A 1 71 ? -14.990 0.932 -1.745 1.00 97.75 71 ALA A N 1
ATOM 526 C CA . ALA A 1 71 ? -14.198 1.201 -2.942 1.00 97.75 71 ALA A CA 1
ATOM 527 C C . ALA A 1 71 ? -13.480 -0.067 -3.443 1.00 97.75 71 ALA A C 1
ATOM 529 O O . ALA A 1 71 ? -13.525 -0.369 -4.635 1.00 97.75 71 ALA A O 1
ATOM 530 N N . MET A 1 72 ? -12.871 -0.847 -2.541 1.00 98.38 72 MET A N 1
ATOM 531 C CA . MET A 1 72 ? -12.219 -2.115 -2.898 1.00 98.38 72 MET A CA 1
ATOM 532 C C . MET A 1 72 ? -13.215 -3.164 -3.410 1.00 98.38 72 MET A C 1
ATOM 534 O O . MET A 1 72 ? -12.928 -3.831 -4.403 1.00 98.38 72 MET A O 1
ATOM 538 N N . ASP A 1 73 ? -14.401 -3.264 -2.802 1.00 97.06 73 ASP A N 1
ATOM 539 C CA . ASP A 1 73 ? -15.476 -4.156 -3.256 1.00 97.06 73 ASP A CA 1
ATOM 540 C C . ASP A 1 73 ? -15.929 -3.794 -4.682 1.00 97.06 73 ASP A C 1
ATOM 542 O O . ASP A 1 73 ? -16.073 -4.677 -5.529 1.00 97.06 73 ASP A O 1
ATOM 546 N N . GLY A 1 74 ? -16.079 -2.497 -4.982 1.00 95.44 74 GLY A N 1
ATOM 547 C CA . GLY A 1 74 ? -16.403 -2.009 -6.328 1.00 95.44 74 GLY A CA 1
ATOM 548 C C . GLY A 1 74 ? -15.335 -2.357 -7.372 1.00 95.44 74 GLY A C 1
ATOM 549 O O . GLY A 1 74 ? -15.662 -2.686 -8.512 1.00 95.44 74 GLY A O 1
ATOM 550 N N . LEU A 1 75 ? -14.062 -2.366 -6.969 1.00 94.88 75 LEU A N 1
ATOM 551 C CA . LEU A 1 75 ? -12.938 -2.809 -7.801 1.00 94.88 75 LEU A CA 1
ATOM 552 C C . LEU A 1 75 ? -12.743 -4.334 -7.815 1.00 94.88 75 LEU A C 1
ATOM 554 O O . LEU A 1 75 ? -11.858 -4.819 -8.519 1.00 94.88 75 LEU A O 1
ATOM 558 N N . LYS A 1 76 ? -13.545 -5.093 -7.054 1.00 96.19 76 LYS A N 1
ATOM 559 C CA . LYS A 1 76 ? -13.397 -6.545 -6.854 1.00 96.19 76 LYS A CA 1
ATOM 560 C C . LYS A 1 76 ? -12.013 -6.934 -6.317 1.00 96.19 76 LYS A C 1
ATOM 562 O O . LYS A 1 76 ? -11.458 -7.970 -6.683 1.00 96.19 76 LYS A O 1
ATOM 567 N N . VAL A 1 77 ? -11.451 -6.098 -5.447 1.00 94.69 77 VAL A N 1
ATOM 568 C CA . VAL A 1 77 ? -10.145 -6.312 -4.816 1.00 94.69 77 VAL A CA 1
ATOM 569 C C . VAL A 1 77 ? -10.341 -6.985 -3.453 1.00 94.69 77 VAL A C 1
ATOM 571 O O . VAL A 1 77 ? -11.111 -6.472 -2.640 1.00 94.69 77 VAL A O 1
ATOM 574 N N . PRO A 1 78 ? -9.646 -8.103 -3.159 1.00 96.12 78 PRO A N 1
ATOM 575 C CA . PRO A 1 78 ? -9.745 -8.773 -1.865 1.00 96.12 78 PRO A CA 1
ATOM 576 C C . PRO A 1 78 ? -9.257 -7.882 -0.711 1.00 96.12 78 PRO A C 1
ATOM 578 O O . PRO A 1 78 ? -8.056 -7.698 -0.498 1.00 96.12 78 PRO A O 1
ATOM 581 N N . TYR A 1 79 ? -10.204 -7.325 0.043 1.00 98.38 79 TYR A N 1
ATOM 582 C CA . TYR A 1 79 ? -9.949 -6.428 1.165 1.00 98.38 79 TYR A CA 1
ATOM 583 C C . TYR A 1 79 ? -10.978 -6.630 2.282 1.00 98.38 79 TYR A C 1
ATOM 585 O O . TYR A 1 79 ? -12.168 -6.847 2.028 1.00 98.38 79 TYR A O 1
ATOM 593 N N . LYS A 1 80 ? -10.544 -6.518 3.541 1.00 98.06 80 LYS A N 1
ATOM 594 C CA . LYS A 1 80 ? -11.441 -6.556 4.704 1.00 98.06 80 LYS A CA 1
ATOM 595 C C . LYS A 1 80 ? -11.005 -5.616 5.820 1.00 98.06 80 LYS A C 1
ATOM 597 O O . LYS A 1 80 ? -9.816 -5.397 6.028 1.00 98.06 80 LYS A O 1
ATOM 602 N N . ASN A 1 81 ? -11.982 -5.171 6.606 1.00 98.06 81 ASN A N 1
ATOM 603 C CA . ASN A 1 81 ? -11.741 -4.520 7.889 1.00 98.06 81 ASN A CA 1
ATOM 604 C C . ASN A 1 81 ? -11.665 -5.603 8.963 1.00 98.06 81 ASN A C 1
ATOM 606 O O . ASN A 1 81 ? -12.605 -6.384 9.124 1.00 98.06 81 ASN A O 1
ATOM 610 N N . LYS A 1 82 ? -10.543 -5.673 9.674 1.00 97.38 82 LYS A N 1
ATOM 611 C CA . LYS A 1 82 ? -10.295 -6.664 10.718 1.00 97.38 82 LYS A CA 1
ATOM 612 C C . LYS A 1 82 ? -10.294 -5.969 12.086 1.00 97.38 82 LYS A C 1
ATOM 614 O O . LYS A 1 82 ? -9.389 -5.177 12.345 1.00 97.38 82 LYS A O 1
ATOM 619 N N . PRO A 1 83 ? -11.278 -6.237 12.965 1.00 96.56 83 PRO A N 1
ATOM 620 C CA . PRO A 1 83 ? -11.163 -5.878 14.372 1.00 96.56 83 PRO A CA 1
ATOM 621 C C . PRO A 1 83 ? -10.148 -6.807 15.054 1.00 96.56 83 PRO A C 1
ATOM 623 O O . PRO A 1 83 ? -10.115 -8.006 14.771 1.00 96.56 83 PRO A O 1
ATOM 626 N N . GLY A 1 84 ? -9.337 -6.276 15.962 1.00 95.00 84 GLY A N 1
ATOM 627 C CA . GLY A 1 84 ? -8.302 -7.041 16.648 1.00 95.00 84 GLY A CA 1
ATOM 628 C C . GLY A 1 84 ? -7.462 -6.202 17.604 1.00 95.00 84 GLY A C 1
ATOM 629 O O . GLY A 1 84 ? -7.900 -5.177 18.131 1.00 95.00 84 GLY A O 1
ATOM 630 N N . THR A 1 85 ? -6.251 -6.683 17.840 1.00 95.69 85 THR A N 1
ATOM 631 C CA . THR A 1 85 ? -5.224 -6.084 18.694 1.00 95.69 85 THR A CA 1
ATOM 632 C C . THR A 1 85 ? -4.006 -5.668 17.869 1.00 95.69 85 THR A C 1
ATOM 634 O O . THR A 1 85 ? -3.903 -5.980 16.683 1.00 95.69 85 THR A O 1
ATOM 637 N N . TRP A 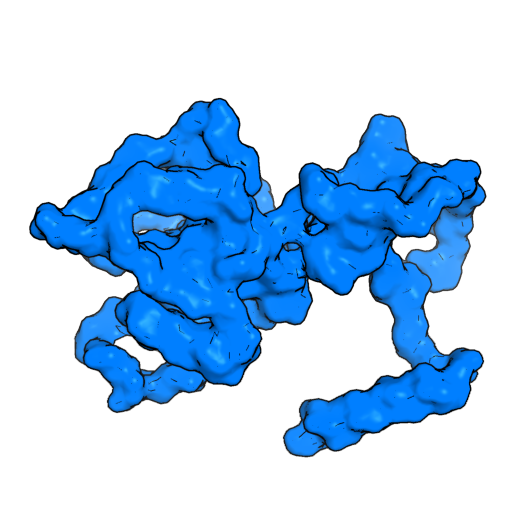1 86 ? -3.031 -5.010 18.497 1.00 95.75 86 TRP A N 1
ATOM 638 C CA . TRP A 1 86 ? -1.736 -4.775 17.854 1.00 95.75 86 TRP A CA 1
ATOM 639 C C . TRP A 1 86 ? -1.032 -6.082 17.437 1.00 95.75 86 TRP A C 1
ATOM 641 O O . TRP A 1 86 ? -0.442 -6.153 16.362 1.00 95.75 86 TRP A O 1
ATOM 651 N N . ALA A 1 87 ? -1.162 -7.151 18.230 1.00 95.50 87 ALA A N 1
ATOM 652 C CA . ALA A 1 87 ? -0.615 -8.463 17.875 1.00 95.50 87 ALA A CA 1
ATOM 653 C C . ALA A 1 87 ? -1.259 -9.032 16.594 1.00 95.50 87 ALA A C 1
ATOM 655 O O . ALA A 1 87 ? -0.595 -9.701 15.805 1.00 95.50 87 ALA A O 1
ATOM 656 N N . ASP A 1 88 ? -2.532 -8.717 16.330 1.00 97.19 88 ASP A N 1
ATOM 657 C CA . ASP A 1 88 ? -3.190 -9.093 15.075 1.00 97.19 88 ASP A CA 1
ATOM 658 C C . ASP A 1 88 ? -2.648 -8.327 13.866 1.00 97.19 88 ASP A C 1
ATOM 660 O O . ASP A 1 88 ? -2.617 -8.888 12.767 1.00 97.19 88 ASP A O 1
ATOM 664 N N . VAL A 1 89 ? -2.237 -7.066 14.046 1.00 96.75 89 VAL A N 1
ATOM 665 C CA . VAL A 1 89 ? -1.561 -6.275 13.005 1.00 96.75 89 VAL A CA 1
ATOM 666 C C . VAL A 1 89 ? -0.213 -6.915 12.676 1.00 96.75 89 VAL A C 1
ATOM 668 O O . VAL A 1 89 ? 0.069 -7.184 11.510 1.00 96.75 89 VAL A O 1
ATOM 671 N N . GLU A 1 90 ? 0.573 -7.254 13.701 1.00 95.38 90 GLU A N 1
ATOM 672 C CA . GLU A 1 90 ? 1.860 -7.947 13.554 1.00 95.38 90 GLU A CA 1
ATOM 673 C C . GLU A 1 90 ? 1.723 -9.283 12.831 1.00 95.38 90 GLU A C 1
ATOM 675 O O . GLU A 1 90 ? 2.445 -9.544 11.871 1.00 95.38 90 GLU A O 1
ATOM 680 N N . ALA A 1 91 ? 0.781 -10.122 13.264 1.00 95.25 91 ALA A N 1
ATOM 681 C CA . ALA A 1 91 ? 0.531 -11.413 12.636 1.00 95.25 91 ALA A CA 1
ATOM 682 C C . ALA A 1 91 ? 0.098 -11.259 11.169 1.00 95.25 91 ALA A C 1
ATOM 684 O O . ALA A 1 91 ? 0.494 -12.056 10.319 1.00 95.25 91 ALA A O 1
ATOM 685 N N . THR A 1 92 ? -0.676 -10.215 10.855 1.00 96.62 92 THR A N 1
ATOM 686 C CA . THR A 1 92 ? -1.110 -9.916 9.482 1.00 96.62 92 THR A CA 1
ATOM 687 C C . THR A 1 92 ? 0.081 -9.551 8.595 1.00 96.62 92 THR A C 1
ATOM 689 O O . THR A 1 92 ? 0.236 -10.133 7.524 1.00 96.62 92 THR A O 1
ATOM 692 N N . LEU A 1 93 ? 0.962 -8.662 9.062 1.00 93.81 93 LEU A N 1
ATOM 693 C CA . LEU A 1 93 ? 2.168 -8.276 8.325 1.00 93.81 93 LEU A CA 1
ATOM 694 C C . LEU A 1 93 ? 3.136 -9.452 8.151 1.00 93.81 93 LEU A C 1
ATOM 696 O O . LEU A 1 93 ? 3.630 -9.677 7.052 1.00 93.81 93 LEU A O 1
ATOM 700 N N . ARG A 1 94 ? 3.351 -10.256 9.201 1.00 91.50 94 ARG A N 1
ATOM 701 C CA . ARG A 1 94 ? 4.186 -11.471 9.132 1.00 91.50 94 ARG A CA 1
ATOM 702 C C . ARG A 1 94 ? 3.641 -12.527 8.169 1.00 91.50 94 ARG A C 1
ATOM 704 O O . ARG A 1 94 ? 4.409 -13.355 7.703 1.00 91.50 94 ARG A O 1
ATOM 711 N N . SER A 1 95 ? 2.345 -12.487 7.864 1.00 91.00 95 SER A N 1
ATOM 712 C CA . SER A 1 95 ? 1.712 -13.357 6.864 1.00 91.00 95 SER A CA 1
ATOM 713 C C . SER A 1 95 ? 1.814 -12.799 5.435 1.00 91.00 95 SER A C 1
ATOM 715 O O . SER A 1 95 ? 1.080 -13.243 4.557 1.00 91.00 95 SER A O 1
ATOM 717 N N . GLY A 1 96 ? 2.645 -11.777 5.199 1.00 90.62 96 GLY A N 1
ATOM 718 C CA . GLY A 1 96 ? 2.832 -11.186 3.873 1.00 90.62 96 GLY A CA 1
ATOM 719 C C . GLY A 1 96 ? 1.701 -10.253 3.428 1.00 90.62 96 GLY A C 1
ATOM 720 O O . GLY A 1 96 ? 1.643 -9.886 2.257 1.00 90.62 96 GLY A O 1
ATOM 721 N N . LEU A 1 97 ? 0.781 -9.857 4.316 1.00 95.25 97 LEU A N 1
ATOM 722 C CA . LEU A 1 97 ? -0.384 -9.045 3.946 1.00 95.25 97 LEU A CA 1
ATOM 723 C C . LEU A 1 97 ? -0.151 -7.551 4.209 1.00 95.25 97 LEU A C 1
ATOM 725 O O . LEU A 1 97 ? 0.354 -7.163 5.261 1.00 95.25 97 LEU A O 1
ATOM 729 N N . PHE A 1 98 ? -0.583 -6.697 3.276 1.00 96.31 98 PHE A N 1
ATOM 730 C CA . PHE A 1 98 ? -0.530 -5.242 3.444 1.00 96.31 98 PHE A CA 1
ATOM 731 C C . PHE A 1 98 ? -1.627 -4.754 4.397 1.00 96.31 98 PHE A C 1
ATOM 733 O O . PHE A 1 98 ? -2.801 -5.117 4.248 1.00 96.31 98 PHE A O 1
ATOM 740 N N . VAL A 1 99 ? -1.259 -3.878 5.335 1.00 98.50 99 VAL A N 1
ATOM 741 C CA . VAL A 1 99 ? -2.179 -3.298 6.323 1.00 98.50 99 VAL A CA 1
ATOM 742 C C . VAL A 1 99 ? -2.410 -1.813 6.047 1.00 98.50 99 VAL A C 1
ATOM 744 O O . VAL A 1 99 ? -1.476 -1.063 5.792 1.00 98.50 99 VAL A O 1
ATOM 747 N N . VAL A 1 100 ? -3.662 -1.373 6.145 1.00 98.50 100 VAL A N 1
ATOM 748 C CA . VAL A 1 100 ? -4.045 0.044 6.189 1.00 98.50 100 VAL A CA 1
ATOM 749 C C . VAL A 1 100 ? -4.423 0.383 7.625 1.00 98.50 100 VAL A C 1
ATOM 751 O O . VAL A 1 100 ? -5.348 -0.211 8.182 1.00 98.50 100 VAL A O 1
ATOM 754 N N . LEU A 1 101 ? -3.703 1.323 8.228 1.00 98.19 101 LEU A N 1
ATOM 755 C CA . LEU A 1 101 ? -3.784 1.636 9.649 1.00 98.19 101 LEU A CA 1
ATOM 756 C C . LEU A 1 101 ? -4.230 3.087 9.840 1.00 98.19 101 LEU A C 1
ATOM 758 O O . LEU A 1 101 ? -3.603 4.001 9.310 1.00 98.19 101 LEU A O 1
ATOM 762 N N . GLN A 1 102 ? -5.314 3.292 10.585 1.00 96.56 102 GLN A N 1
ATOM 763 C CA . GLN A 1 102 ? -5.723 4.616 11.059 1.00 96.56 102 GLN A CA 1
ATOM 764 C C . GLN A 1 102 ? -5.156 4.851 12.459 1.00 96.56 102 GLN A C 1
ATOM 766 O O . GLN A 1 102 ? -5.054 3.914 13.256 1.00 96.56 102 GLN A O 1
ATOM 771 N N . GLY A 1 103 ? -4.772 6.089 12.743 1.00 95.06 103 GLY A N 1
ATOM 772 C CA . GLY A 1 103 ? -4.112 6.460 13.988 1.00 95.06 103 GLY A CA 1
ATOM 773 C C . GLY A 1 103 ? -4.055 7.970 14.191 1.00 95.06 103 GLY A C 1
ATOM 774 O O . GLY A 1 103 ? -4.441 8.728 13.306 1.00 95.06 103 GLY A O 1
ATOM 775 N N . ASP A 1 104 ? -3.543 8.405 15.337 1.00 93.19 104 ASP A N 1
ATOM 776 C CA . ASP A 1 104 ? -3.398 9.827 15.680 1.00 93.19 104 ASP A CA 1
ATOM 777 C C . ASP A 1 104 ? -1.979 10.319 15.351 1.00 93.19 104 ASP A C 1
ATOM 779 O O . ASP A 1 104 ? -0.994 9.791 15.877 1.00 93.19 104 ASP A O 1
ATOM 783 N N . SER A 1 105 ? -1.859 11.301 14.450 1.00 90.00 105 SER A N 1
ATOM 784 C CA . SER A 1 105 ? -0.572 11.729 13.883 1.00 90.00 105 SER A CA 1
ATOM 785 C C . SER A 1 105 ? 0.404 12.313 14.897 1.00 90.00 105 SER A C 1
ATOM 787 O O . SER A 1 105 ? 1.606 12.322 14.631 1.00 90.00 105 SER A O 1
ATOM 789 N N . ASP A 1 106 ? -0.074 12.776 16.051 1.00 89.44 106 ASP A N 1
ATOM 790 C CA . ASP A 1 106 ? 0.776 13.397 17.066 1.00 89.44 106 ASP A CA 1
ATOM 791 C C . ASP A 1 106 ? 1.712 12.404 17.781 1.00 89.44 106 ASP A C 1
ATOM 793 O O . ASP A 1 106 ? 2.575 12.806 18.561 1.00 89.44 106 ASP A O 1
ATOM 797 N N . GLN A 1 107 ? 1.566 11.108 17.493 1.00 92.75 107 GLN A N 1
ATOM 798 C CA . GLN A 1 107 ? 2.492 10.068 17.932 1.00 92.75 107 GLN A CA 1
ATOM 799 C C . GLN A 1 107 ? 3.761 10.006 17.073 1.00 92.75 107 GLN A C 1
ATOM 801 O O . GLN A 1 107 ? 4.757 9.423 17.505 1.00 92.75 107 GLN A O 1
ATOM 806 N N . PHE A 1 108 ? 3.766 10.597 15.872 1.00 90.31 108 PHE A N 1
ATOM 807 C CA . PHE A 1 108 ? 4.968 10.627 15.044 1.00 90.31 108 PHE A CA 1
ATOM 808 C C . PHE A 1 108 ? 5.997 11.626 15.587 1.00 90.31 108 PHE A C 1
ATOM 810 O O . PHE A 1 108 ? 5.645 12.746 15.961 1.00 90.31 108 PHE A O 1
ATOM 817 N N . PRO A 1 109 ? 7.292 11.261 15.600 1.00 83.75 109 PRO A N 1
ATOM 818 C CA . PRO A 1 109 ? 8.329 12.140 16.112 1.00 83.75 109 PRO A CA 1
ATOM 819 C C . PRO A 1 109 ? 8.492 13.395 15.244 1.00 83.75 109 PRO A C 1
ATOM 821 O O . PRO A 1 109 ? 8.219 13.402 14.035 1.00 83.75 109 PRO A O 1
ATOM 824 N N . GLY A 1 110 ? 9.004 14.454 15.875 1.00 79.50 110 GLY A N 1
ATOM 825 C CA . GLY A 1 110 ? 9.366 15.699 15.202 1.00 79.50 110 GLY A CA 1
ATOM 826 C C . GLY A 1 110 ? 10.360 15.474 14.057 1.00 79.50 110 GLY A C 1
ATOM 827 O O . GLY A 1 110 ? 11.231 14.609 14.134 1.00 79.50 110 GLY A O 1
ATOM 828 N N . GLY A 1 111 ? 10.220 16.254 12.981 1.00 75.62 111 GLY A N 1
ATOM 829 C CA . GLY A 1 111 ? 11.077 16.162 11.791 1.00 75.62 111 GLY A CA 1
ATOM 830 C C . GLY A 1 111 ? 10.635 15.130 10.746 1.00 75.62 111 GLY A C 1
ATOM 831 O O . GLY A 1 111 ? 11.285 14.996 9.711 1.00 75.62 111 GLY A O 1
ATOM 832 N N . THR A 1 112 ? 9.527 14.420 10.971 1.00 81.56 112 THR A N 1
ATOM 833 C CA . THR A 1 112 ? 8.887 13.585 9.942 1.00 81.56 112 THR A CA 1
ATOM 834 C C . THR A 1 112 ? 7.951 14.413 9.053 1.00 81.56 112 THR A C 1
ATOM 836 O O . THR A 1 112 ? 7.489 15.484 9.444 1.00 81.56 112 THR A O 1
ATOM 839 N N . CYS A 1 113 ? 7.611 13.900 7.864 1.00 84.00 113 CYS A N 1
ATOM 840 C CA . CYS A 1 113 ? 6.617 14.525 6.975 1.00 84.00 113 CYS A CA 1
ATOM 841 C C . CYS A 1 113 ? 5.230 14.688 7.628 1.00 84.00 113 CYS A C 1
ATOM 843 O O . CYS A 1 113 ? 4.450 15.540 7.211 1.00 84.00 113 CYS A O 1
ATOM 845 N N . SER A 1 114 ? 4.953 13.891 8.662 1.00 81.88 114 SER A N 1
ATOM 846 C CA . SER A 1 114 ? 3.682 13.857 9.388 1.00 81.88 114 SER A CA 1
ATOM 847 C C . SER A 1 114 ? 3.718 14.647 10.693 1.00 81.88 114 SER A C 1
ATOM 849 O O . SER A 1 114 ? 2.669 14.868 11.284 1.00 81.88 114 SER A O 1
ATOM 851 N N . ALA A 1 115 ? 4.889 15.147 11.109 1.00 75.06 115 ALA A N 1
ATOM 852 C CA . ALA A 1 115 ? 5.062 15.877 12.367 1.00 75.06 115 ALA A CA 1
ATOM 853 C C . ALA A 1 115 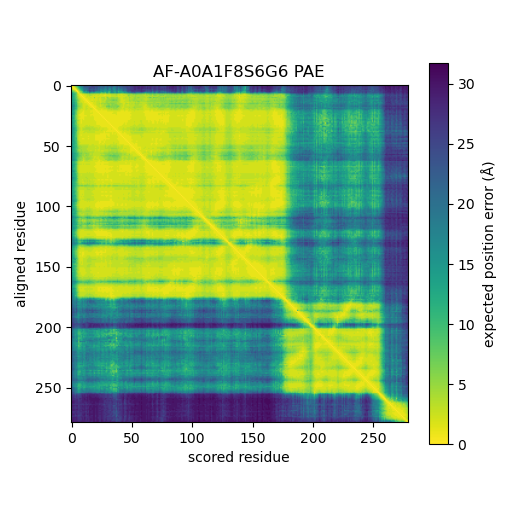? 4.216 17.160 12.453 1.00 75.06 115 ALA A C 1
ATOM 855 O O . ALA A 1 115 ? 3.844 17.589 13.540 1.00 75.06 115 ALA A O 1
ATOM 856 N N . ASN A 1 116 ? 3.917 17.778 11.306 1.00 77.69 116 ASN A N 1
ATOM 857 C CA . ASN A 1 116 ? 3.119 19.005 11.235 1.00 77.69 116 ASN A CA 1
ATOM 858 C C . ASN A 1 116 ? 1.627 18.739 10.994 1.00 77.69 116 ASN A C 1
ATOM 860 O O . ASN A 1 116 ? 0.828 19.677 11.034 1.00 77.69 116 ASN A O 1
ATOM 864 N N . PHE A 1 117 ? 1.243 17.489 10.724 1.00 83.06 117 PHE A N 1
ATOM 865 C CA . PHE A 1 117 ? -0.157 17.124 10.570 1.00 83.06 117 PHE A CA 1
ATOM 866 C C . PHE A 1 117 ? -0.796 17.003 11.951 1.00 83.06 117 PHE A C 1
ATOM 868 O O . PHE A 1 117 ? -0.222 16.401 12.858 1.00 83.06 117 PHE A O 1
ATOM 875 N N . LYS A 1 118 ? -1.981 17.592 12.115 1.00 82.38 118 LYS A N 1
ATOM 876 C CA . LYS A 1 118 ? -2.713 17.596 13.381 1.00 82.38 118 LYS A CA 1
ATOM 877 C C . LYS A 1 118 ? -4.017 16.831 13.217 1.00 82.38 118 LYS A C 1
ATOM 879 O O . LYS A 1 118 ? -4.907 17.308 12.517 1.00 82.38 118 LYS A O 1
ATOM 884 N N . GLY A 1 119 ? -4.131 15.703 13.911 1.00 86.50 119 GLY A N 1
ATOM 885 C CA . GLY A 1 119 ? -5.365 14.936 14.039 1.00 86.50 119 GLY A CA 1
ATOM 886 C C . GLY A 1 119 ? -5.256 13.512 13.508 1.00 86.50 119 GLY A C 1
ATOM 887 O O . GLY A 1 119 ? -4.168 12.964 13.323 1.00 86.50 119 GLY A O 1
ATOM 888 N N . ASP A 1 120 ? -6.419 12.917 13.263 1.00 91.94 120 ASP A N 1
ATOM 889 C CA . ASP A 1 120 ? -6.520 11.540 12.798 1.00 91.94 120 ASP A CA 1
ATOM 890 C C . ASP A 1 120 ? -5.964 11.410 11.373 1.00 91.94 120 ASP A C 1
ATOM 892 O O . ASP A 1 120 ? -6.295 12.171 10.462 1.00 91.94 120 ASP A O 1
ATOM 896 N N . HIS A 1 121 ? -5.106 10.417 11.180 1.00 94.50 121 HIS A N 1
ATOM 897 C CA . HIS A 1 121 ? -4.385 10.153 9.942 1.00 94.50 121 HIS A CA 1
ATOM 898 C C . HIS A 1 121 ? -4.556 8.692 9.527 1.00 94.50 121 HIS A C 1
ATOM 900 O O . HIS A 1 121 ? -5.034 7.857 10.298 1.00 94.50 121 HIS A O 1
ATOM 906 N N . CYS A 1 122 ? -4.122 8.356 8.316 1.00 96.81 122 CYS A N 1
ATOM 907 C CA . CYS A 1 122 ? -4.055 6.978 7.854 1.00 96.81 122 CYS A CA 1
ATOM 908 C C . CYS A 1 122 ? -2.767 6.718 7.078 1.00 96.81 122 CYS A C 1
ATOM 910 O O . CYS A 1 122 ? -2.368 7.526 6.239 1.00 96.81 122 CYS A O 1
ATOM 912 N N . VAL A 1 123 ? -2.153 5.568 7.348 1.00 97.06 123 VAL A N 1
ATOM 913 C CA . VAL A 1 123 ? -0.895 5.115 6.755 1.00 97.06 123 VAL A CA 1
ATOM 914 C C . VAL A 1 123 ? -1.005 3.669 6.269 1.00 97.06 123 VAL A C 1
ATOM 916 O O . VAL A 1 123 ? -1.805 2.879 6.774 1.00 97.06 123 VAL A O 1
ATOM 919 N N . GLY A 1 124 ? -0.178 3.297 5.294 1.00 97.12 124 GLY A N 1
ATOM 920 C CA . GLY A 1 124 ? -0.012 1.908 4.869 1.00 97.12 124 GLY A CA 1
ATOM 921 C C . GLY A 1 124 ? 1.207 1.249 5.514 1.00 97.12 124 GLY A C 1
ATOM 922 O O . GLY A 1 124 ? 2.275 1.854 5.565 1.00 97.12 124 GLY A O 1
ATOM 923 N N . LEU A 1 125 ? 1.078 0.003 5.960 1.00 95.94 125 LEU A N 1
ATOM 924 C CA . LEU A 1 125 ? 2.177 -0.827 6.450 1.00 95.94 125 LEU A CA 1
ATOM 925 C C . LEU A 1 125 ? 2.452 -1.948 5.452 1.00 95.94 125 LEU A C 1
ATOM 927 O O . LEU A 1 125 ? 1.581 -2.773 5.160 1.00 95.94 125 LEU A O 1
ATOM 931 N N . HIS A 1 126 ? 3.675 -1.961 4.933 1.00 92.38 126 HIS A N 1
ATOM 932 C CA . HIS A 1 126 ? 4.134 -2.981 4.006 1.00 92.38 126 HIS A CA 1
ATOM 933 C C . HIS A 1 126 ? 4.717 -4.175 4.783 1.00 92.38 126 HIS A C 1
ATOM 935 O O . HIS A 1 126 ? 5.470 -3.955 5.732 1.00 92.38 126 HIS A O 1
ATOM 941 N N . PRO A 1 127 ? 4.426 -5.427 4.386 1.00 89.00 127 PRO A N 1
ATOM 942 C CA . PRO A 1 127 ? 4.910 -6.621 5.088 1.00 89.00 127 PRO A CA 1
ATOM 943 C C . PRO A 1 127 ? 6.398 -6.919 4.841 1.00 89.00 127 PRO A C 1
ATOM 945 O O . PRO A 1 127 ? 6.984 -7.755 5.518 1.00 89.00 127 PRO A O 1
ATOM 948 N N . GLY A 1 128 ? 7.011 -6.251 3.863 1.00 79.56 128 GLY A N 1
ATOM 949 C CA . GLY A 1 128 ? 8.423 -6.435 3.532 1.00 79.56 128 GLY A CA 1
ATOM 950 C C . GLY A 1 128 ? 9.358 -5.885 4.613 1.00 79.56 128 GLY A C 1
ATOM 951 O O . GLY A 1 128 ? 9.260 -4.708 4.960 1.00 79.56 128 GLY A O 1
ATOM 952 N N . ASP A 1 129 ? 10.305 -6.725 5.042 1.00 68.56 129 ASP A N 1
ATOM 953 C CA . ASP A 1 129 ? 11.448 -6.388 5.904 1.00 68.56 129 ASP A CA 1
ATOM 954 C C . ASP A 1 129 ? 11.087 -5.918 7.332 1.00 68.56 129 ASP A C 1
ATOM 956 O O . ASP A 1 129 ? 11.334 -4.781 7.731 1.00 68.56 129 ASP A O 1
ATOM 960 N N . LEU A 1 130 ? 10.485 -6.825 8.115 1.00 75.69 130 LEU A N 1
ATOM 961 C CA . LEU A 1 130 ? 10.054 -6.605 9.509 1.00 75.69 130 LEU A CA 1
ATOM 962 C C . LEU A 1 130 ? 11.149 -6.903 10.563 1.00 75.69 130 LEU A C 1
ATOM 964 O O . LEU A 1 130 ? 10.833 -7.041 11.748 1.00 75.69 130 LEU A O 1
ATOM 968 N N . GLY A 1 131 ? 12.408 -7.087 10.150 1.00 66.31 131 GLY A N 1
ATOM 969 C CA . GLY A 1 131 ? 13.444 -7.748 10.958 1.00 66.31 131 GLY A CA 1
ATOM 970 C C . GLY A 1 131 ? 14.157 -6.886 12.008 1.00 66.31 131 GLY A C 1
ATOM 971 O O . GLY A 1 131 ? 14.641 -7.427 12.998 1.00 66.31 131 GLY A O 1
ATOM 972 N N . ASP A 1 132 ? 14.210 -5.564 11.838 1.00 73.50 132 ASP A N 1
ATOM 973 C CA . ASP A 1 132 ? 15.079 -4.666 12.626 1.00 73.50 132 ASP A CA 1
ATOM 974 C C . ASP A 1 132 ? 14.335 -3.819 13.681 1.00 73.50 132 ASP A C 1
ATOM 976 O O . ASP A 1 132 ? 14.896 -2.886 14.256 1.00 73.50 132 ASP A O 1
ATOM 980 N N . GLY A 1 133 ? 13.057 -4.119 13.940 1.00 80.19 133 GLY A N 1
ATOM 981 C CA . GLY A 1 133 ? 12.203 -3.320 14.833 1.00 80.19 133 GLY A CA 1
ATOM 982 C C . GLY A 1 133 ? 11.676 -2.025 14.202 1.00 80.19 133 GLY A C 1
ATOM 983 O O . GLY A 1 133 ? 10.925 -1.282 14.843 1.00 80.19 133 GLY A O 1
ATOM 984 N N . THR A 1 134 ? 12.006 -1.767 12.936 1.00 87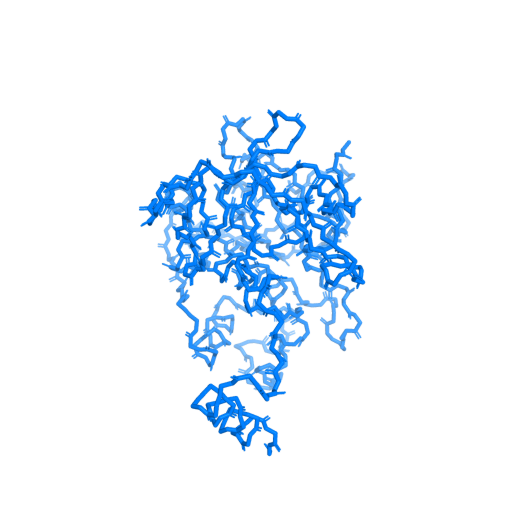.88 134 THR A N 1
ATOM 985 C CA . THR A 1 134 ? 11.406 -0.709 12.127 1.00 87.88 134 THR A CA 1
ATOM 986 C C . THR A 1 134 ? 10.650 -1.305 10.954 1.00 87.88 134 THR A C 1
ATOM 988 O O . THR A 1 134 ? 11.038 -2.320 10.387 1.00 87.88 134 THR A O 1
ATOM 991 N N . TRP A 1 135 ? 9.520 -0.704 10.606 1.00 89.19 135 TRP A N 1
ATOM 992 C CA . TRP A 1 135 ? 8.634 -1.228 9.575 1.00 89.19 135 TRP A CA 1
ATOM 993 C C . TRP A 1 135 ? 8.518 -0.253 8.419 1.00 89.19 135 TRP A C 1
ATOM 995 O O . TRP A 1 135 ? 8.567 0.969 8.601 1.00 89.19 135 TRP A O 1
ATOM 1005 N N . LEU A 1 136 ? 8.345 -0.806 7.220 1.00 89.12 136 LEU A N 1
ATOM 1006 C CA . LEU A 1 136 ? 8.197 -0.022 6.008 1.00 89.12 136 LEU A CA 1
ATOM 1007 C C . LEU A 1 136 ? 6.797 0.607 5.949 1.00 89.12 136 LEU A C 1
ATOM 1009 O O . LEU A 1 136 ? 5.783 -0.059 5.736 1.00 89.12 136 LEU A O 1
ATOM 1013 N N . LEU A 1 137 ? 6.776 1.922 6.120 1.00 91.88 137 LEU A N 1
ATOM 1014 C CA . LEU A 1 137 ? 5.597 2.766 6.194 1.00 91.88 137 LEU A CA 1
ATOM 1015 C C . LEU A 1 137 ? 5.396 3.518 4.872 1.00 91.88 137 LEU A C 1
ATOM 1017 O O . LEU A 1 137 ? 6.241 4.307 4.442 1.00 91.88 137 LEU A O 1
ATOM 1021 N N . ALA A 1 138 ? 4.240 3.312 4.252 1.00 92.62 138 ALA A N 1
ATOM 1022 C CA . ALA A 1 138 ? 3.718 4.128 3.165 1.00 92.62 138 ALA A CA 1
ATOM 1023 C C . ALA A 1 138 ? 2.840 5.244 3.754 1.00 92.62 138 ALA A C 1
ATOM 1025 O O . ALA A 1 138 ? 1.615 5.139 3.791 1.00 92.62 138 ALA A O 1
ATOM 1026 N N . ASP A 1 139 ? 3.488 6.297 4.250 1.00 93.94 139 ASP A N 1
ATOM 1027 C CA . ASP A 1 139 ? 2.833 7.463 4.849 1.00 93.94 139 ASP A CA 1
ATOM 1028 C C . ASP A 1 139 ? 2.452 8.482 3.766 1.00 93.94 139 ASP A C 1
ATOM 1030 O O . ASP A 1 139 ? 3.354 9.100 3.209 1.00 93.94 139 ASP A O 1
ATOM 1034 N N . PRO A 1 140 ? 1.164 8.695 3.451 1.00 93.38 140 PRO A N 1
ATOM 1035 C CA . PRO A 1 140 ? 0.753 9.467 2.278 1.00 93.38 140 PRO A CA 1
ATOM 1036 C C . PRO A 1 140 ? 1.106 10.965 2.337 1.00 93.38 140 PRO A C 1
ATOM 1038 O O . PRO A 1 140 ? 0.948 11.668 1.335 1.00 93.38 140 PRO A O 1
ATOM 1041 N N . LEU A 1 141 ? 1.587 11.475 3.474 1.00 91.12 141 LEU A N 1
ATOM 1042 C CA . LEU A 1 141 ? 2.126 12.835 3.593 1.00 91.12 141 LEU A CA 1
ATOM 1043 C C . LEU A 1 141 ? 3.586 12.939 3.126 1.00 91.12 141 LEU A C 1
ATOM 1045 O O . LEU A 1 141 ? 4.043 14.014 2.720 1.00 91.12 141 LEU A O 1
ATOM 1049 N N . CYS A 1 142 ? 4.320 11.830 3.141 1.00 88.50 142 CYS A N 1
ATOM 1050 C CA . CYS A 1 142 ? 5.720 11.783 2.747 1.00 88.50 142 CYS A CA 1
ATOM 1051 C C . CYS A 1 142 ? 5.886 11.774 1.220 1.00 88.50 142 CYS A C 1
ATOM 1053 O O . CYS A 1 142 ? 4.983 11.379 0.492 1.00 88.50 142 CYS A O 1
ATOM 1055 N N . PRO A 1 143 ? 7.043 12.209 0.692 1.00 83.56 143 PRO A N 1
ATOM 1056 C CA . PRO A 1 143 ? 7.370 12.038 -0.724 1.00 83.56 143 PRO A CA 1
ATOM 1057 C C . PRO A 1 143 ? 7.678 10.579 -1.102 1.00 83.56 143 PRO A C 1
ATOM 1059 O O . PRO A 1 143 ? 7.442 10.178 -2.239 1.00 83.56 143 PRO A O 1
ATOM 1062 N N . SER A 1 144 ? 8.144 9.780 -0.141 1.00 82.31 144 SER A N 1
ATOM 1063 C CA . SER A 1 144 ? 8.552 8.383 -0.313 1.00 82.31 144 SER A CA 1
ATOM 1064 C C . SER A 1 144 ? 8.113 7.540 0.881 1.00 82.31 144 SER A C 1
ATOM 1066 O O . SER A 1 144 ? 7.815 8.075 1.951 1.00 82.31 144 SER A O 1
ATOM 1068 N N . ARG A 1 145 ? 8.160 6.208 0.736 1.00 85.62 145 ARG A N 1
ATOM 1069 C CA . ARG A 1 145 ? 8.082 5.309 1.896 1.00 85.62 145 ARG A CA 1
ATOM 1070 C C . ARG A 1 145 ? 9.207 5.637 2.877 1.00 85.62 145 ARG A C 1
ATOM 1072 O O . ARG A 1 145 ? 10.304 6.025 2.471 1.00 85.62 145 ARG A O 1
ATOM 1079 N N . ARG A 1 146 ? 8.950 5.436 4.163 1.00 87.19 146 ARG A N 1
ATOM 1080 C CA . ARG A 1 146 ? 9.946 5.596 5.227 1.00 87.19 146 ARG A CA 1
ATOM 1081 C C . ARG A 1 146 ? 9.908 4.408 6.169 1.00 87.19 146 ARG A C 1
ATOM 1083 O O . ARG A 1 146 ? 8.942 3.656 6.180 1.00 87.19 146 ARG A O 1
ATOM 1090 N N . ARG A 1 147 ? 10.951 4.255 6.974 1.00 88.38 147 ARG A N 1
ATOM 1091 C CA . ARG A 1 147 ? 10.919 3.346 8.119 1.00 88.38 147 ARG A CA 1
ATOM 1092 C C . ARG A 1 147 ? 10.383 4.080 9.336 1.00 88.38 147 ARG A C 1
ATOM 1094 O O . ARG A 1 147 ? 10.668 5.265 9.518 1.00 88.38 147 ARG A O 1
ATOM 1101 N N . GLU A 1 148 ? 9.611 3.377 10.147 1.00 91.19 148 GLU A N 1
ATOM 1102 C CA . GLU A 1 148 ? 9.162 3.862 11.448 1.00 91.19 148 GLU A CA 1
ATOM 1103 C C . GLU A 1 148 ? 9.300 2.761 12.494 1.00 91.19 148 GLU A C 1
ATOM 1105 O O . GLU A 1 148 ? 9.128 1.582 12.188 1.00 91.19 148 GLU A O 1
ATOM 1110 N N . LYS A 1 149 ? 9.617 3.144 13.730 1.00 92.69 149 LYS A N 1
ATOM 1111 C CA . LYS A 1 149 ? 9.703 2.209 14.849 1.00 92.69 149 LYS A CA 1
ATOM 1112 C C . LYS A 1 149 ? 8.343 1.574 15.104 1.00 92.69 149 LYS A C 1
ATOM 1114 O O . LYS A 1 149 ? 7.320 2.259 15.175 1.00 92.69 149 LYS A O 1
ATOM 1119 N N . ARG A 1 150 ? 8.352 0.265 15.329 1.00 94.06 150 ARG A N 1
ATOM 1120 C CA . ARG A 1 150 ? 7.170 -0.510 15.713 1.00 94.06 150 ARG A CA 1
ATOM 1121 C C . ARG A 1 150 ? 6.396 0.143 16.863 1.00 94.06 150 ARG A C 1
ATOM 1123 O O . ARG A 1 150 ? 5.173 0.224 16.815 1.00 94.06 150 ARG A O 1
ATOM 1130 N N . GLU A 1 151 ? 7.097 0.617 17.888 1.00 94.25 151 GLU A N 1
ATOM 1131 C CA . GLU A 1 151 ? 6.499 1.191 19.098 1.00 94.25 151 GLU A CA 1
ATOM 1132 C C . GLU A 1 151 ? 5.737 2.489 18.801 1.00 94.25 151 GLU A C 1
ATOM 1134 O O . GLU A 1 151 ? 4.684 2.724 19.392 1.00 94.25 151 GLU A O 1
ATOM 1139 N N . VAL A 1 152 ? 6.220 3.292 17.847 1.00 95.00 152 VAL A N 1
ATOM 1140 C CA . VAL A 1 152 ? 5.540 4.514 17.390 1.00 95.00 152 VAL A CA 1
ATOM 1141 C C . VAL A 1 152 ? 4.248 4.156 16.661 1.00 95.00 152 VAL A C 1
ATOM 1143 O O . VAL A 1 152 ? 3.200 4.724 16.955 1.00 95.00 152 VAL A O 1
ATOM 1146 N N . LEU A 1 153 ? 4.288 3.168 15.761 1.00 95.50 153 LEU A N 1
ATOM 1147 C CA . LEU A 1 153 ? 3.106 2.710 15.020 1.00 95.50 153 LEU A CA 1
ATOM 1148 C C . LEU A 1 153 ? 2.051 2.070 15.935 1.00 95.50 153 LEU A C 1
ATOM 1150 O O . LEU A 1 153 ? 0.849 2.237 15.711 1.00 95.50 153 LEU A O 1
ATOM 1154 N N . LYS A 1 154 ? 2.497 1.375 16.986 1.00 96.19 154 LYS A N 1
ATOM 1155 C CA . LYS A 1 154 ? 1.618 0.840 18.026 1.00 96.19 154 LYS A CA 1
ATOM 1156 C C . LYS A 1 154 ? 0.903 1.964 18.772 1.00 96.19 154 LYS A C 1
ATOM 1158 O O . LYS A 1 154 ? -0.325 1.963 18.825 1.00 96.19 154 LYS A O 1
ATOM 1163 N N . ALA A 1 155 ? 1.656 2.933 19.297 1.00 95.75 155 ALA A N 1
ATOM 1164 C CA . ALA A 1 155 ? 1.097 4.075 20.019 1.00 95.75 155 ALA A CA 1
ATOM 1165 C C . ALA A 1 155 ? 0.132 4.889 19.139 1.00 95.75 155 ALA A C 1
ATOM 1167 O O . ALA A 1 155 ? -0.966 5.231 19.576 1.00 95.75 155 ALA A O 1
ATOM 1168 N N . TYR A 1 156 ? 0.510 5.113 17.877 1.00 96.00 156 TYR A N 1
ATOM 1169 C CA . TYR A 1 156 ? -0.298 5.751 16.835 1.00 96.00 156 TYR A CA 1
ATOM 1170 C C . TYR A 1 156 ? -1.692 5.118 16.700 1.00 96.00 156 TYR A C 1
ATOM 1172 O O . TYR A 1 156 ? -2.704 5.822 16.753 1.00 96.00 156 TYR A O 1
ATOM 1180 N N . ALA A 1 157 ? -1.765 3.790 16.581 1.00 96.69 157 ALA A N 1
ATOM 1181 C CA . ALA A 1 157 ? -3.034 3.089 16.403 1.00 96.69 157 ALA A CA 1
ATOM 1182 C C . ALA A 1 157 ? -3.840 2.941 17.703 1.00 96.69 157 ALA A C 1
ATOM 1184 O O . ALA A 1 157 ? -5.063 3.094 17.705 1.00 96.69 157 ALA A O 1
ATOM 1185 N N . GLU A 1 158 ? -3.173 2.649 18.823 1.00 95.38 158 GLU A N 1
ATOM 1186 C CA . GLU A 1 158 ? -3.832 2.478 20.123 1.00 95.38 158 GLU A CA 1
ATOM 1187 C C . GLU A 1 158 ? -4.453 3.786 20.622 1.00 95.38 158 GLU A C 1
ATOM 1189 O O . GLU A 1 158 ? -5.565 3.776 21.161 1.00 95.38 158 GLU A O 1
ATOM 1194 N N . LYS A 1 159 ? -3.788 4.923 20.376 1.00 94.62 159 LYS A N 1
ATOM 1195 C CA . LYS A 1 159 ? -4.326 6.240 20.719 1.00 94.62 159 LYS A CA 1
ATOM 1196 C C . LYS A 1 159 ? -5.620 6.541 19.971 1.00 94.62 159 LYS A C 1
ATOM 1198 O O . LYS A 1 159 ? -6.596 6.941 20.601 1.00 94.62 159 LYS A O 1
ATOM 1203 N N . PHE A 1 160 ? -5.664 6.290 18.664 1.00 93.69 160 PHE A N 1
ATOM 1204 C CA . PHE A 1 160 ? -6.878 6.462 17.859 1.00 93.69 160 PHE A CA 1
ATOM 1205 C C . PHE A 1 160 ? -8.008 5.526 18.292 1.00 93.69 160 PHE A C 1
ATOM 1207 O O . PHE A 1 160 ? -9.169 5.934 18.360 1.00 93.69 160 PHE A O 1
ATOM 1214 N N . ALA A 1 161 ? -7.678 4.286 18.664 1.00 92.69 161 ALA A N 1
ATOM 1215 C CA . ALA A 1 161 ? -8.662 3.333 19.165 1.00 92.69 161 ALA A CA 1
ATOM 1216 C C . ALA A 1 161 ? -9.301 3.772 20.499 1.00 92.69 161 ALA A C 1
ATOM 1218 O O . ALA A 1 161 ? -10.404 3.320 20.813 1.00 92.69 161 ALA A O 1
ATOM 1219 N N . LYS A 1 162 ? -8.658 4.658 21.280 1.00 89.62 162 LYS A N 1
ATOM 1220 C CA . LYS A 1 162 ? -9.181 5.235 22.540 1.00 89.62 162 LYS A CA 1
ATOM 1221 C C . LYS A 1 162 ? -9.746 4.171 23.497 1.00 89.62 162 LYS A C 1
ATOM 1223 O O . LYS A 1 162 ? -10.841 4.320 24.035 1.00 89.62 162 LYS A O 1
ATOM 1228 N N . GLY A 1 163 ? -9.028 3.056 23.661 1.00 81.12 163 GLY A N 1
ATOM 1229 C CA . GLY A 1 163 ? -9.434 1.933 24.521 1.00 81.12 163 GLY A CA 1
ATOM 1230 C C . GLY A 1 163 ? -10.507 1.002 23.933 1.00 81.12 163 GLY A C 1
ATOM 1231 O O . GLY A 1 163 ? -10.922 0.054 24.597 1.00 81.12 163 GLY A O 1
ATOM 1232 N N . LYS A 1 164 ? -10.954 1.231 22.693 1.00 89.19 164 LYS A N 1
ATOM 1233 C CA . LYS A 1 164 ? -11.805 0.300 21.935 1.00 89.19 164 LYS A CA 1
ATOM 1234 C C . LYS A 1 164 ? -10.948 -0.745 21.215 1.00 89.19 164 LYS A C 1
ATOM 1236 O O . LYS A 1 164 ? -9.728 -0.620 21.126 1.00 89.19 164 LYS A O 1
ATOM 1241 N N . LYS A 1 165 ? -11.594 -1.776 20.655 1.00 89.69 165 LYS A N 1
ATOM 1242 C CA . LYS A 1 165 ? -10.914 -2.724 19.758 1.00 89.69 165 LYS A CA 1
ATOM 1243 C C . LYS A 1 165 ? -10.340 -1.974 18.556 1.00 89.69 165 LYS A C 1
ATOM 1245 O O . LYS A 1 165 ? -11.074 -1.270 17.861 1.00 89.69 165 LYS A O 1
ATOM 1250 N N . LEU A 1 166 ? -9.050 -2.171 18.300 1.00 95.12 166 LEU A N 1
ATOM 1251 C CA . LEU A 1 166 ? -8.378 -1.651 17.116 1.00 95.12 166 LEU A CA 1
ATOM 1252 C C . LEU A 1 166 ? -9.029 -2.283 15.881 1.00 95.12 166 LEU A C 1
ATOM 1254 O O . LEU A 1 166 ? -9.305 -3.481 15.858 1.00 95.12 166 LEU A O 1
ATOM 1258 N N . THR A 1 167 ? -9.314 -1.478 14.863 1.00 96.94 167 THR A N 1
ATOM 1259 C CA . THR A 1 167 ? -9.787 -1.968 13.564 1.00 96.94 167 THR A CA 1
ATOM 1260 C C . THR A 1 167 ? -8.848 -1.459 12.488 1.00 96.94 167 THR A C 1
ATOM 1262 O O . THR A 1 167 ? -8.503 -0.282 12.480 1.00 96.94 167 THR A O 1
ATOM 1265 N N . PHE A 1 168 ? -8.423 -2.348 11.597 1.00 98.50 168 PHE A N 1
ATOM 1266 C CA . PHE A 1 168 ? -7.481 -2.036 10.528 1.00 98.50 168 PHE A CA 1
ATOM 1267 C C . PHE A 1 168 ? -7.923 -2.666 9.210 1.00 98.50 168 PHE A C 1
ATOM 1269 O O . PHE A 1 168 ? -8.636 -3.671 9.186 1.00 98.50 168 PHE A O 1
ATOM 1276 N N . GLY A 1 169 ? -7.518 -2.049 8.107 1.00 98.56 169 GLY A N 1
ATOM 1277 C CA . GLY A 1 169 ? -7.735 -2.570 6.767 1.00 98.56 169 GLY A CA 1
ATOM 1278 C C . GLY A 1 169 ? -6.687 -3.609 6.399 1.00 98.56 169 GLY A C 1
ATOM 1279 O O . GLY A 1 169 ? -5.515 -3.444 6.728 1.00 98.56 169 GLY A O 1
ATOM 1280 N N . VAL A 1 170 ? -7.090 -4.658 5.689 1.00 98.56 170 VAL A N 1
ATOM 1281 C CA . VAL A 1 170 ? -6.192 -5.726 5.238 1.00 98.56 170 VAL A CA 1
ATOM 1282 C C . VAL A 1 170 ? -6.480 -6.048 3.783 1.00 98.56 170 VAL A C 1
ATOM 1284 O O . VAL A 1 170 ? -7.600 -6.444 3.459 1.00 98.56 170 VAL A O 1
ATOM 1287 N N . PHE A 1 171 ? -5.461 -5.947 2.931 1.00 98.06 171 PHE A N 1
ATOM 1288 C CA . PHE A 1 171 ? -5.483 -6.591 1.618 1.00 98.06 171 PHE A CA 1
ATOM 1289 C C . PHE A 1 171 ? -5.222 -8.080 1.823 1.00 98.06 171 PHE A C 1
ATOM 1291 O O . PHE A 1 171 ? -4.201 -8.456 2.391 1.00 98.06 171 PHE A O 1
ATOM 1298 N N . THR A 1 172 ? -6.168 -8.932 1.430 1.00 97.06 172 THR A N 1
ATOM 1299 C CA . THR A 1 172 ? -6.097 -10.374 1.733 1.00 97.06 172 THR A CA 1
ATOM 1300 C C . THR A 1 172 ? -5.343 -11.177 0.680 1.00 97.06 172 THR A C 1
ATOM 1302 O O . THR A 1 172 ? -5.199 -12.385 0.833 1.00 97.06 172 THR A O 1
ATOM 1305 N N . THR A 1 173 ? -4.871 -10.516 -0.374 1.00 91.81 173 THR A N 1
ATOM 1306 C CA . THR A 1 173 ? -3.866 -11.060 -1.286 1.00 91.81 173 THR A CA 1
ATOM 1307 C C . THR A 1 173 ? -2.481 -10.733 -0.724 1.00 91.81 173 THR A C 1
ATOM 1309 O O . THR A 1 173 ? -2.218 -9.549 -0.482 1.00 91.81 173 THR A O 1
ATOM 1312 N N . PRO A 1 174 ? -1.605 -11.733 -0.511 1.00 89.31 174 PRO A N 1
ATOM 1313 C CA . PRO A 1 174 ? -0.220 -11.489 -0.129 1.00 89.31 174 PRO A CA 1
ATOM 1314 C C . PRO A 1 174 ? 0.485 -10.549 -1.100 1.00 89.31 174 PRO A C 1
ATOM 1316 O O . PRO A 1 174 ? 0.307 -10.639 -2.315 1.00 89.31 174 PRO A O 1
ATOM 1319 N N . VAL A 1 175 ? 1.276 -9.630 -0.550 1.00 85.62 175 VAL A N 1
ATOM 1320 C CA . VAL A 1 175 ? 2.205 -8.829 -1.343 1.00 85.62 175 VAL A CA 1
ATOM 1321 C C . VAL A 1 175 ? 3.257 -9.790 -1.889 1.00 85.62 175 VAL A C 1
ATOM 1323 O O . VAL A 1 175 ? 3.913 -10.433 -1.070 1.00 85.62 175 VAL A O 1
ATOM 1326 N N . PRO A 1 176 ? 3.449 -9.886 -3.215 1.00 75.69 176 PRO A N 1
ATOM 1327 C CA . PRO A 1 176 ? 4.392 -10.837 -3.799 1.00 75.69 176 PRO A CA 1
ATOM 1328 C C . PRO A 1 176 ? 5.780 -10.724 -3.150 1.00 75.69 176 PRO A C 1
ATOM 1330 O O . PRO A 1 176 ? 6.381 -9.655 -3.200 1.00 75.69 176 PRO A O 1
ATOM 1333 N N . GLN A 1 177 ? 6.264 -11.793 -2.508 1.00 67.25 177 GLN A N 1
ATOM 1334 C CA . GLN A 1 177 ? 7.622 -11.880 -1.956 1.00 67.25 177 GLN A CA 1
ATOM 1335 C C . GLN A 1 177 ? 8.479 -12.853 -2.780 1.00 67.25 177 GLN A C 1
ATOM 1337 O O . GLN A 1 177 ? 7.963 -13.687 -3.523 1.00 67.25 177 GLN A O 1
ATOM 1342 N N . GLU A 1 178 ? 9.801 -12.765 -2.624 1.00 56.78 178 GLU A N 1
ATOM 1343 C CA . GLU A 1 178 ? 10.749 -13.739 -3.184 1.00 56.78 178 GLU A CA 1
ATOM 1344 C C . GLU A 1 178 ? 10.498 -15.168 -2.664 1.00 56.78 178 GLU A C 1
ATOM 1346 O O . GLU A 1 178 ? 10.597 -16.130 -3.420 1.00 56.78 178 GLU A O 1
ATOM 1351 N N . ASP A 1 179 ? 10.092 -15.321 -1.405 1.00 54.38 179 ASP A N 1
ATOM 1352 C CA . ASP A 1 179 ? 9.868 -16.642 -0.798 1.00 54.38 179 ASP A CA 1
ATOM 1353 C C . ASP A 1 179 ? 8.635 -17.381 -1.360 1.00 54.38 179 ASP A C 1
ATOM 1355 O O . ASP A 1 179 ? 8.531 -18.600 -1.235 1.00 54.38 179 ASP A O 1
ATOM 1359 N N . ASP A 1 180 ? 7.725 -16.668 -2.036 1.00 59.94 180 ASP A N 1
ATOM 1360 C CA . ASP A 1 180 ? 6.535 -17.238 -2.688 1.00 59.94 180 ASP A CA 1
ATOM 1361 C C . ASP A 1 180 ? 6.805 -17.673 -4.143 1.00 59.94 180 ASP A C 1
ATOM 1363 O O . ASP A 1 180 ? 5.888 -18.051 -4.881 1.00 59.94 180 ASP A O 1
ATOM 1367 N N . MET A 1 181 ? 8.060 -17.595 -4.593 1.00 68.06 181 MET A N 1
ATOM 1368 C CA . MET A 1 181 ? 8.436 -17.912 -5.964 1.00 68.06 181 MET A CA 1
ATOM 1369 C C . MET A 1 181 ? 8.355 -19.406 -6.256 1.00 68.06 181 MET A C 1
ATOM 1371 O O . MET A 1 181 ? 9.025 -20.238 -5.643 1.00 68.06 181 MET A O 1
ATOM 1375 N N . LYS A 1 182 ? 7.623 -19.746 -7.315 1.00 76.50 182 LYS A N 1
ATOM 1376 C CA . LYS A 1 182 ? 7.647 -21.089 -7.891 1.00 76.50 182 LYS A CA 1
ATOM 1377 C C . LYS A 1 182 ? 8.578 -21.123 -9.093 1.00 76.50 182 LYS A C 1
ATOM 1379 O O . LYS A 1 182 ? 8.294 -20.486 -10.103 1.00 76.50 182 LYS A O 1
ATOM 1384 N N . ILE A 1 183 ? 9.643 -21.922 -9.035 1.00 77.12 183 ILE A N 1
ATOM 1385 C CA . ILE A 1 183 ? 10.453 -22.218 -10.225 1.00 77.12 183 ILE A CA 1
ATOM 1386 C C . ILE A 1 183 ? 9.590 -23.016 -11.209 1.00 77.12 183 ILE A C 1
ATOM 1388 O O . ILE A 1 183 ? 9.082 -24.090 -10.892 1.00 77.12 183 ILE A O 1
ATOM 1392 N N . THR A 1 184 ? 9.409 -22.470 -12.407 1.00 74.44 184 THR A N 1
ATOM 1393 C CA . THR A 1 184 ? 8.612 -23.069 -13.488 1.00 74.44 184 THR A CA 1
ATOM 1394 C C . THR A 1 184 ? 9.483 -23.748 -14.541 1.00 74.44 184 THR A C 1
ATOM 1396 O O . THR A 1 184 ? 9.043 -24.717 -15.155 1.00 74.44 184 THR A O 1
ATOM 1399 N N . ALA A 1 185 ? 10.724 -23.288 -14.723 1.00 69.12 185 ALA A N 1
ATOM 1400 C CA . ALA A 1 185 ? 11.728 -23.944 -15.554 1.00 69.12 185 ALA A CA 1
ATOM 1401 C C . ALA A 1 185 ? 13.143 -23.517 -15.145 1.00 69.12 185 ALA A C 1
ATOM 1403 O O . ALA A 1 185 ? 13.366 -22.359 -14.801 1.00 69.12 185 ALA A O 1
ATOM 1404 N N . ILE A 1 186 ? 14.113 -24.425 -15.246 1.00 75.56 186 ILE A N 1
ATOM 1405 C CA . ILE A 1 186 ? 15.542 -24.091 -15.174 1.00 75.56 186 ILE A CA 1
ATOM 1406 C C . ILE A 1 186 ? 16.024 -23.835 -16.606 1.00 75.56 186 ILE A C 1
ATOM 1408 O O . ILE A 1 186 ? 15.678 -24.596 -17.511 1.00 75.56 186 ILE A O 1
ATOM 1412 N N . LYS A 1 187 ? 16.769 -22.747 -16.824 1.00 72.38 187 LYS A N 1
ATOM 1413 C CA . LYS A 1 187 ? 17.226 -22.316 -18.154 1.00 72.38 187 LYS A CA 1
ATOM 1414 C C . LYS A 1 187 ? 18.736 -22.431 -18.305 1.00 72.38 187 LYS A C 1
ATOM 1416 O O . LYS A 1 187 ? 19.187 -23.139 -19.196 1.00 72.38 187 LYS A O 1
ATOM 1421 N N . GLY A 1 188 ? 19.494 -21.778 -17.422 1.00 73.69 188 GLY A N 1
ATOM 1422 C CA . GLY A 1 188 ? 20.955 -21.726 -17.513 1.00 73.69 188 GLY A CA 1
ATOM 1423 C C . GLY A 1 188 ? 21.447 -21.197 -18.865 1.00 73.69 188 GLY A C 1
ATOM 1424 O O . GLY A 1 188 ? 22.353 -21.788 -19.442 1.00 73.69 188 GLY A O 1
ATOM 1425 N N . GLU A 1 189 ? 20.821 -20.136 -19.380 1.00 77.44 189 GLU A N 1
ATOM 1426 C CA . GLU A 1 189 ? 21.092 -19.588 -20.714 1.00 77.44 189 GLU A CA 1
ATOM 1427 C C . GLU A 1 189 ? 21.717 -18.190 -20.639 1.00 77.44 189 GLU A C 1
ATOM 1429 O O . GLU A 1 189 ? 21.240 -17.329 -19.895 1.00 77.44 189 GLU A O 1
ATOM 1434 N N . ASP A 1 190 ? 22.748 -17.960 -21.449 1.00 80.12 190 ASP A N 1
ATOM 1435 C CA . ASP A 1 190 ? 23.348 -16.643 -21.651 1.00 80.12 190 ASP A CA 1
ATOM 1436 C C . ASP A 1 190 ? 22.809 -16.043 -22.948 1.00 80.12 190 ASP A C 1
ATOM 1438 O O . ASP A 1 190 ? 22.741 -16.712 -23.983 1.00 80.12 190 ASP A O 1
ATOM 1442 N N . TRP A 1 191 ? 22.431 -14.770 -22.909 1.00 80.12 191 TRP A N 1
ATOM 1443 C CA . TRP A 1 191 ? 21.957 -14.054 -24.085 1.00 80.12 191 TRP A CA 1
ATOM 1444 C C . TRP A 1 191 ? 22.410 -12.595 -24.069 1.00 80.12 191 TRP A C 1
ATOM 1446 O O . TRP A 1 191 ? 22.706 -12.014 -23.024 1.00 80.12 191 TRP A O 1
ATOM 1456 N N . THR A 1 192 ? 22.473 -12.006 -25.262 1.00 81.38 192 THR A N 1
ATOM 1457 C CA . THR A 1 192 ? 22.893 -10.619 -25.464 1.00 81.38 192 THR A CA 1
ATOM 1458 C C . THR A 1 192 ? 21.724 -9.824 -26.055 1.00 81.38 192 THR A C 1
ATOM 1460 O O . THR A 1 192 ? 21.288 -10.142 -27.163 1.00 81.38 192 THR A O 1
ATOM 1463 N N . PRO A 1 193 ? 21.203 -8.800 -25.356 1.00 77.19 193 PRO A N 1
ATOM 1464 C CA . PRO A 1 193 ? 20.159 -7.914 -25.853 1.00 77.19 193 PRO A CA 1
ATOM 1465 C C . PRO A 1 193 ? 20.627 -7.197 -27.120 1.00 77.19 193 PRO A C 1
ATOM 1467 O O . PRO A 1 193 ? 21.678 -6.545 -27.130 1.00 77.19 193 PRO A O 1
ATOM 1470 N N . GLY A 1 194 ? 19.843 -7.318 -28.189 1.00 70.88 194 GLY A N 1
ATOM 1471 C CA . GLY A 1 194 ? 20.117 -6.666 -29.463 1.00 70.88 194 GLY A CA 1
ATOM 1472 C C . GLY A 1 194 ? 19.475 -5.278 -29.571 1.00 70.88 194 GLY A C 1
ATOM 1473 O O . GLY A 1 194 ? 18.698 -4.868 -28.712 1.00 70.88 194 GLY A O 1
ATOM 1474 N N . PRO A 1 195 ? 19.703 -4.551 -30.678 1.00 69.00 195 PRO A N 1
ATOM 1475 C CA . PRO A 1 195 ? 19.085 -3.242 -30.908 1.00 69.00 195 PRO A CA 1
ATOM 1476 C C . PRO A 1 195 ? 17.548 -3.266 -30.943 1.00 69.00 195 PRO A C 1
ATOM 1478 O O . PRO A 1 195 ? 16.917 -2.257 -30.681 1.00 69.00 195 PRO A O 1
ATOM 1481 N N . LYS A 1 196 ? 16.920 -4.411 -31.247 1.00 63.38 196 LYS A N 1
ATOM 1482 C CA . LYS A 1 196 ? 15.451 -4.571 -31.190 1.00 63.38 196 LYS A CA 1
ATOM 1483 C C . LYS A 1 196 ? 14.921 -4.739 -29.765 1.00 63.38 196 LYS A C 1
ATOM 1485 O O . LYS A 1 196 ? 13.750 -4.481 -29.513 1.00 63.38 196 LYS A O 1
ATOM 1490 N N . ASP A 1 197 ? 15.794 -5.129 -28.843 1.00 60.44 197 ASP A N 1
ATOM 1491 C CA . ASP A 1 197 ? 15.545 -5.099 -27.402 1.00 60.44 197 ASP A CA 1
ATOM 1492 C C . ASP A 1 197 ? 15.805 -3.702 -26.816 1.00 60.44 197 ASP A C 1
ATOM 1494 O O . ASP A 1 197 ? 15.609 -3.476 -25.622 1.00 60.44 197 ASP A O 1
ATOM 1498 N N . ALA A 1 198 ? 16.219 -2.765 -27.678 1.00 55.84 198 ALA A N 1
ATOM 1499 C CA . ALA A 1 198 ? 16.584 -1.399 -27.370 1.00 55.84 198 ALA A CA 1
ATOM 1500 C C . ALA A 1 198 ? 15.665 -0.428 -28.108 1.00 55.84 198 ALA A C 1
ATOM 1502 O O . ALA A 1 198 ? 15.912 -0.016 -29.240 1.00 55.84 198 ALA A O 1
ATOM 1503 N N . PRO A 1 199 ? 14.612 0.023 -27.437 1.00 48.91 199 PRO A N 1
ATOM 1504 C CA . PRO A 1 199 ? 14.487 1.467 -27.397 1.00 48.91 199 PRO A CA 1
ATOM 1505 C C . PRO A 1 199 ? 13.936 1.860 -26.032 1.00 48.91 199 PRO A C 1
ATOM 1507 O O . PRO A 1 199 ? 12.740 2.045 -25.869 1.00 48.91 199 PRO A O 1
ATOM 1510 N N . ALA A 1 200 ? 14.825 1.984 -25.047 1.00 45.41 200 ALA A N 1
ATOM 1511 C CA . ALA A 1 200 ? 14.528 2.415 -23.681 1.00 45.41 200 ALA A CA 1
ATOM 1512 C C . ALA A 1 200 ? 13.714 1.427 -22.803 1.00 45.41 200 ALA A C 1
ATOM 1514 O O . ALA A 1 200 ? 12.541 1.160 -23.024 1.00 45.41 200 ALA A O 1
ATOM 1515 N N . ARG A 1 201 ? 14.329 1.027 -21.678 1.00 58.12 201 ARG A N 1
ATOM 1516 C CA . ARG A 1 201 ? 13.680 0.592 -20.423 1.00 58.12 201 ARG A CA 1
ATOM 1517 C C . ARG A 1 201 ? 13.097 -0.834 -20.347 1.00 58.12 201 ARG A C 1
ATOM 1519 O O . ARG A 1 201 ? 11.917 -0.983 -20.051 1.00 58.12 201 ARG A O 1
ATOM 1526 N N . ARG A 1 202 ? 13.921 -1.888 -20.448 1.00 73.44 202 ARG A N 1
ATOM 1527 C CA . ARG A 1 202 ? 13.589 -3.187 -19.815 1.00 73.44 202 ARG A CA 1
ATOM 1528 C C . ARG A 1 202 ? 14.166 -3.225 -18.399 1.00 73.44 202 ARG A C 1
ATOM 1530 O O . ARG A 1 202 ? 15.362 -3.496 -18.252 1.00 73.44 202 ARG A O 1
ATOM 1537 N N . PRO A 1 203 ? 13.381 -2.860 -17.372 1.00 83.69 203 PRO A N 1
ATOM 1538 C CA . PRO A 1 203 ? 13.888 -2.802 -16.017 1.00 83.69 203 PRO A CA 1
ATOM 1539 C C . PRO A 1 203 ? 14.139 -4.202 -15.471 1.00 83.69 203 PRO A C 1
ATOM 1541 O O . PRO A 1 203 ? 13.269 -5.076 -15.528 1.00 83.69 203 PRO A O 1
ATOM 1544 N N . PHE A 1 204 ? 15.308 -4.388 -14.872 1.00 87.06 204 PHE A N 1
ATOM 1545 C CA . PHE A 1 204 ? 15.528 -5.508 -13.973 1.00 87.06 204 PHE A CA 1
ATOM 1546 C C . PHE A 1 204 ? 15.323 -5.056 -12.537 1.00 87.06 204 PHE A C 1
ATOM 1548 O O . PHE A 1 204 ? 15.574 -3.903 -12.163 1.00 87.06 204 PHE A O 1
ATOM 1555 N N . ARG A 1 205 ? 14.791 -5.975 -11.742 1.00 88.31 205 ARG A N 1
ATOM 1556 C CA . ARG A 1 205 ? 14.298 -5.684 -10.407 1.00 88.31 205 ARG A CA 1
ATOM 1557 C C . ARG A 1 205 ? 15.017 -6.507 -9.356 1.00 88.31 205 ARG A C 1
ATOM 1559 O O . ARG A 1 205 ? 15.409 -7.630 -9.626 1.00 88.31 205 ARG A O 1
ATOM 1566 N N . SER A 1 206 ? 15.149 -5.969 -8.155 1.00 84.38 206 SER A N 1
ATOM 1567 C CA . SER A 1 206 ? 15.680 -6.679 -6.991 1.00 84.38 206 SER A CA 1
ATOM 1568 C C . SER A 1 206 ? 14.701 -7.702 -6.420 1.00 84.38 206 SER A C 1
ATOM 1570 O O . SER A 1 206 ? 15.115 -8.524 -5.621 1.00 84.38 206 SER A O 1
ATOM 1572 N N . ARG A 1 207 ? 13.413 -7.636 -6.792 1.00 82.69 207 ARG A N 1
ATOM 1573 C CA . ARG A 1 207 ? 12.333 -8.529 -6.334 1.00 82.69 207 ARG A CA 1
ATOM 1574 C C . ARG A 1 207 ? 11.301 -8.733 -7.455 1.00 82.69 207 ARG A C 1
ATOM 1576 O O . ARG A 1 207 ? 11.188 -7.849 -8.313 1.00 82.69 207 ARG A O 1
ATOM 1583 N N . PRO A 1 208 ? 10.522 -9.830 -7.466 1.00 78.25 208 PRO A N 1
ATOM 1584 C CA . PRO A 1 208 ? 9.504 -10.106 -8.485 1.00 78.25 208 PRO A CA 1
ATOM 1585 C C . PRO A 1 208 ? 8.215 -9.281 -8.274 1.00 78.25 208 PRO A C 1
ATOM 1587 O O . PRO A 1 208 ? 7.120 -9.809 -8.089 1.00 78.25 208 PRO A O 1
ATOM 1590 N N . GLU A 1 209 ? 8.341 -7.954 -8.313 1.00 78.88 209 GLU A N 1
ATOM 1591 C CA . GLU A 1 209 ? 7.245 -6.990 -8.165 1.00 78.88 209 GLU A CA 1
ATOM 1592 C C . GLU A 1 209 ? 7.289 -5.963 -9.309 1.00 78.88 209 GLU A C 1
ATOM 1594 O O . GLU A 1 209 ? 8.355 -5.449 -9.627 1.00 78.88 209 GLU A O 1
ATOM 1599 N N . ARG A 1 210 ? 6.164 -5.565 -9.929 1.00 76.50 210 ARG A N 1
ATOM 1600 C CA . ARG A 1 210 ? 6.184 -4.601 -11.063 1.00 76.50 210 ARG A CA 1
ATOM 1601 C C . ARG A 1 210 ? 6.458 -3.154 -10.625 1.00 76.50 210 ARG A C 1
ATOM 1603 O O . ARG A 1 210 ? 6.258 -2.223 -11.402 1.00 76.50 210 ARG A O 1
ATOM 1610 N N . THR A 1 211 ? 6.873 -2.953 -9.381 1.00 67.56 211 THR A N 1
ATOM 1611 C CA . THR A 1 211 ? 7.007 -1.644 -8.758 1.00 67.56 211 THR A CA 1
ATOM 1612 C C . THR A 1 211 ? 8.300 -0.936 -9.179 1.00 67.56 211 THR A C 1
ATOM 1614 O O . THR A 1 211 ? 9.282 -1.602 -9.500 1.00 67.56 211 THR A O 1
ATOM 1617 N N . ASN A 1 212 ? 8.339 0.408 -9.175 1.00 65.69 212 ASN A N 1
ATOM 1618 C CA . ASN A 1 212 ? 9.580 1.136 -9.479 1.00 65.69 212 ASN A CA 1
ATOM 1619 C C . ASN A 1 212 ? 10.610 0.987 -8.350 1.00 65.69 212 ASN A C 1
ATOM 1621 O O . ASN A 1 212 ? 11.793 1.117 -8.622 1.00 65.69 212 ASN A O 1
ATOM 1625 N N . GLU A 1 213 ? 10.192 0.675 -7.111 1.00 61.12 213 GLU A N 1
ATOM 1626 C CA . GLU A 1 213 ? 11.117 0.436 -5.991 1.00 61.12 213 GLU A CA 1
ATOM 1627 C C . GLU A 1 213 ? 11.944 -0.818 -6.239 1.00 61.12 213 GLU A C 1
ATOM 1629 O O . GLU A 1 213 ? 13.103 -0.899 -5.839 1.00 61.12 213 GLU A O 1
ATOM 1634 N N . ALA A 1 214 ? 11.323 -1.809 -6.877 1.00 72.56 214 ALA A N 1
ATOM 1635 C CA . ALA A 1 214 ? 12.006 -3.027 -7.221 1.00 72.56 214 ALA A CA 1
ATOM 1636 C C . ALA A 1 214 ? 13.027 -2.770 -8.336 1.00 72.56 214 ALA A C 1
ATOM 1638 O O . ALA A 1 214 ? 14.023 -3.479 -8.372 1.00 72.56 214 ALA A O 1
ATOM 1639 N N . ILE A 1 215 ? 12.836 -1.769 -9.209 1.00 84.44 215 ILE A N 1
ATOM 1640 C CA . ILE A 1 215 ? 13.744 -1.482 -10.330 1.00 84.44 215 ILE A CA 1
ATOM 1641 C C . ILE A 1 215 ? 15.101 -1.024 -9.797 1.00 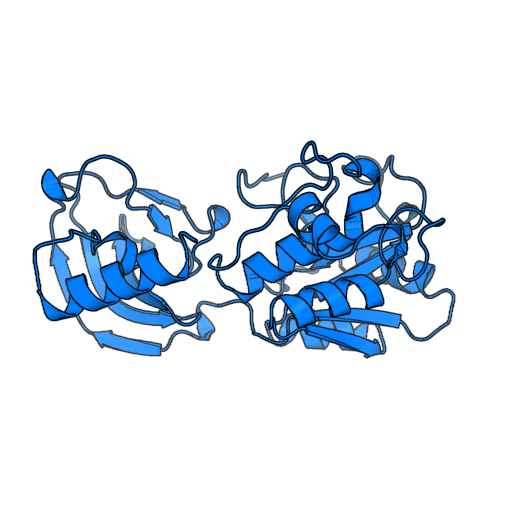84.44 215 ILE A C 1
ATOM 1643 O O . ILE A 1 215 ? 15.222 0.030 -9.180 1.00 84.44 215 ILE A O 1
ATOM 1647 N N . VAL A 1 216 ? 16.135 -1.806 -10.095 1.00 83.62 216 VAL A N 1
ATOM 1648 C CA . VAL A 1 216 ? 17.526 -1.511 -9.712 1.00 83.62 216 VAL A CA 1
ATOM 1649 C C . VAL A 1 216 ? 18.410 -1.195 -10.916 1.00 83.62 216 VAL A C 1
ATOM 1651 O O . VAL A 1 216 ? 19.565 -0.814 -10.756 1.00 83.62 216 VAL A O 1
ATOM 1654 N N . GLY A 1 217 ? 17.863 -1.290 -12.127 1.00 85.25 217 GLY A N 1
ATOM 1655 C CA . GLY A 1 217 ? 18.542 -0.877 -13.342 1.00 85.25 217 GLY A CA 1
ATOM 1656 C C . GLY A 1 217 ? 17.770 -1.259 -14.594 1.00 85.25 217 GLY A C 1
ATOM 1657 O O . GLY A 1 217 ? 16.637 -1.742 -14.536 1.00 85.25 217 GLY A O 1
ATOM 1658 N N . HIS A 1 218 ? 18.398 -1.027 -15.739 1.00 86.75 218 HIS A N 1
ATOM 1659 C CA . HIS A 1 218 ? 17.868 -1.396 -17.042 1.00 86.75 218 HIS A CA 1
ATOM 1660 C C . HIS A 1 218 ? 18.919 -2.182 -17.802 1.00 86.75 218 HIS A C 1
ATOM 1662 O O . HIS A 1 218 ? 20.109 -1.907 -17.677 1.00 86.75 218 HIS A O 1
ATOM 1668 N N . ILE A 1 219 ? 18.462 -3.151 -18.584 1.00 81.25 219 ILE A N 1
ATOM 1669 C CA . ILE A 1 219 ? 19.347 -3.904 -19.463 1.00 81.25 219 ILE A CA 1
ATOM 1670 C C . ILE A 1 219 ? 19.919 -2.976 -20.542 1.00 81.25 219 ILE A C 1
ATOM 1672 O O . ILE A 1 219 ? 19.177 -2.200 -21.152 1.00 81.25 219 ILE A O 1
ATOM 1676 N N . GLU A 1 220 ? 21.217 -3.103 -20.803 1.00 80.50 220 GLU A N 1
ATOM 1677 C CA . GLU A 1 220 ? 21.918 -2.376 -21.861 1.00 80.50 220 GLU A CA 1
ATOM 1678 C C . GLU A 1 220 ? 22.128 -3.239 -23.111 1.00 80.50 220 GLU A C 1
ATOM 1680 O O . GLU A 1 220 ? 22.249 -4.465 -23.053 1.00 80.50 220 GLU A O 1
ATOM 1685 N N . VAL A 1 221 ? 22.195 -2.590 -24.274 1.00 80.31 221 VAL A N 1
ATOM 1686 C CA . VAL A 1 221 ? 22.512 -3.274 -25.535 1.00 80.31 221 VAL A CA 1
ATOM 1687 C C . VAL A 1 221 ? 23.917 -3.844 -25.467 1.00 80.31 221 VAL A C 1
ATOM 1689 O O . VAL A 1 221 ? 24.851 -3.145 -25.084 1.00 80.31 221 VAL A O 1
ATOM 1692 N N . GLY A 1 222 ? 24.079 -5.102 -25.873 1.00 78.06 222 GLY A N 1
ATOM 1693 C CA . GLY A 1 222 ? 25.383 -5.762 -25.845 1.00 78.06 222 GLY A CA 1
ATOM 1694 C C . GLY A 1 222 ? 25.795 -6.307 -24.472 1.00 78.06 222 GLY A C 1
ATOM 1695 O O . GLY A 1 222 ? 26.807 -7.001 -24.390 1.00 78.06 222 GLY A O 1
ATOM 1696 N N . GLN A 1 223 ? 25.022 -6.059 -23.410 1.00 83.38 223 GLN A N 1
ATOM 1697 C CA . GLN A 1 223 ? 25.270 -6.631 -22.086 1.00 83.38 223 GLN A CA 1
ATOM 1698 C C . GLN A 1 223 ? 25.066 -8.153 -22.107 1.00 83.38 223 GLN A C 1
ATOM 1700 O O . GLN A 1 223 ? 24.084 -8.639 -22.652 1.00 83.38 223 GLN A O 1
ATOM 1705 N N . ILE A 1 224 ? 25.957 -8.936 -21.498 1.00 82.25 224 ILE A N 1
ATOM 1706 C CA . ILE A 1 224 ? 25.700 -10.373 -21.317 1.00 82.25 224 ILE A CA 1
ATOM 1707 C C . ILE A 1 224 ? 24.740 -10.543 -20.141 1.00 82.25 224 ILE A C 1
ATOM 1709 O O . ILE A 1 224 ? 25.011 -10.064 -19.039 1.00 82.25 224 ILE A O 1
ATOM 1713 N N . VAL A 1 225 ? 23.622 -11.219 -20.388 1.00 81.94 225 VAL A N 1
ATOM 1714 C CA . VAL A 1 225 ? 22.577 -11.475 -19.402 1.00 81.94 225 VAL A CA 1
ATOM 1715 C C . VAL A 1 225 ? 22.419 -12.982 -19.233 1.00 81.94 225 VAL A C 1
ATOM 1717 O O . VAL A 1 225 ? 22.138 -13.686 -20.201 1.00 81.94 225 VAL A O 1
ATOM 1720 N N . ARG A 1 226 ? 22.581 -13.480 -18.002 1.00 82.50 226 ARG A N 1
ATOM 1721 C CA . ARG A 1 226 ? 22.466 -14.910 -17.691 1.00 82.50 226 ARG A CA 1
ATOM 1722 C C . ARG A 1 226 ? 21.133 -15.219 -17.034 1.00 82.50 226 ARG A C 1
ATOM 1724 O O . ARG A 1 226 ? 20.940 -14.934 -15.855 1.00 82.50 226 ARG A O 1
ATOM 1731 N N . THR A 1 227 ? 20.206 -15.830 -17.760 1.00 83.31 227 THR A N 1
ATOM 1732 C CA . THR A 1 227 ? 18.937 -16.289 -17.188 1.00 83.31 227 THR A CA 1
ATOM 1733 C C . THR A 1 227 ? 19.117 -17.671 -16.560 1.00 83.31 227 THR A C 1
ATOM 1735 O O . THR A 1 227 ? 19.384 -18.669 -17.228 1.00 83.31 227 THR A O 1
ATOM 1738 N N . ILE A 1 228 ? 18.950 -17.734 -15.241 1.00 83.75 228 ILE A N 1
ATOM 1739 C CA . ILE A 1 228 ? 19.108 -18.951 -14.441 1.00 83.75 228 ILE A CA 1
ATOM 1740 C C . ILE A 1 228 ? 17.838 -19.797 -14.538 1.00 83.75 228 ILE A C 1
ATOM 1742 O O . ILE A 1 228 ? 17.901 -20.997 -14.814 1.00 83.75 228 ILE A O 1
ATOM 1746 N N . ALA A 1 229 ? 16.680 -19.169 -14.335 1.00 76.94 229 ALA A N 1
ATOM 1747 C CA . ALA A 1 229 ? 15.397 -19.851 -14.245 1.00 76.94 229 ALA A CA 1
ATOM 1748 C C . ALA A 1 229 ? 14.228 -18.950 -14.657 1.00 76.94 229 ALA A C 1
ATOM 1750 O O . ALA A 1 229 ? 14.326 -17.724 -14.690 1.00 76.94 229 ALA A O 1
ATOM 1751 N N . GLU A 1 230 ? 13.091 -19.582 -14.919 1.00 82.44 230 GLU A N 1
ATOM 1752 C CA . GLU A 1 230 ? 11.788 -18.936 -15.009 1.00 82.44 230 GLU A CA 1
ATOM 1753 C C . GLU A 1 230 ? 11.043 -19.172 -13.700 1.00 82.44 230 GLU A C 1
ATOM 1755 O O . GLU A 1 230 ? 10.941 -20.314 -13.242 1.00 82.44 230 GLU A O 1
ATOM 1760 N N . VAL A 1 231 ? 10.491 -18.119 -13.111 1.00 80.06 231 VAL A N 1
ATOM 1761 C CA . VAL A 1 231 ? 9.762 -18.183 -11.843 1.00 80.06 231 VAL A CA 1
ATOM 1762 C C . VAL A 1 231 ? 8.390 -17.533 -11.970 1.00 80.06 231 VAL A C 1
ATOM 1764 O O . VAL A 1 231 ? 8.198 -16.599 -12.748 1.00 80.06 231 VAL A O 1
ATOM 1767 N N . GLU A 1 232 ? 7.423 -18.034 -11.214 1.00 80.62 232 GLU A N 1
ATOM 1768 C CA . GLU A 1 232 ? 6.106 -17.425 -11.062 1.00 80.62 232 GLU A CA 1
ATOM 1769 C C . GLU A 1 232 ? 5.990 -16.824 -9.663 1.00 80.62 232 GLU A C 1
ATOM 1771 O O . GLU A 1 232 ? 6.240 -17.509 -8.672 1.00 80.62 232 GLU A O 1
ATOM 1776 N N . ALA A 1 233 ? 5.627 -15.544 -9.599 1.00 73.75 233 ALA A N 1
ATOM 1777 C CA . ALA A 1 233 ? 5.372 -14.819 -8.360 1.00 73.75 233 ALA A CA 1
ATOM 1778 C C . ALA A 1 233 ? 4.400 -13.667 -8.624 1.00 73.75 233 ALA A C 1
ATOM 1780 O O . ALA A 1 233 ? 4.453 -13.017 -9.671 1.00 73.75 233 ALA A O 1
ATOM 1781 N N . GLY A 1 234 ? 3.474 -13.440 -7.690 1.00 69.75 234 GLY A N 1
ATOM 1782 C CA . GLY A 1 234 ? 2.467 -12.381 -7.809 1.00 69.75 234 GLY A CA 1
ATOM 1783 C C . GLY A 1 234 ? 1.510 -12.528 -8.997 1.00 69.75 234 GLY A C 1
ATOM 1784 O O . GLY A 1 234 ? 0.973 -11.529 -9.472 1.00 69.75 234 GLY A O 1
ATOM 1785 N N . GLY A 1 235 ? 1.309 -13.755 -9.494 1.00 73.31 235 GLY A N 1
ATOM 1786 C CA . GLY A 1 235 ? 0.503 -14.032 -10.690 1.00 73.31 235 GLY A CA 1
ATOM 1787 C C . GLY A 1 235 ? 1.179 -13.640 -12.009 1.00 73.31 235 GLY A C 1
ATOM 1788 O O . GLY A 1 235 ? 0.520 -13.601 -13.044 1.00 73.31 235 GLY A O 1
ATOM 1789 N N . GLU A 1 236 ? 2.477 -13.344 -11.973 1.00 80.19 236 GLU A N 1
ATOM 1790 C CA . GLU A 1 236 ? 3.284 -12.938 -13.119 1.00 80.19 236 GLU A CA 1
ATOM 1791 C C . GLU A 1 236 ? 4.437 -13.925 -13.334 1.00 80.19 236 GLU A C 1
ATOM 1793 O O . GLU A 1 236 ? 4.882 -14.605 -12.405 1.00 80.19 236 GLU A O 1
ATOM 1798 N N . ARG A 1 237 ? 4.937 -13.988 -14.572 1.00 84.75 237 ARG A N 1
ATOM 1799 C CA . ARG A 1 237 ? 6.105 -14.802 -14.935 1.00 84.75 237 ARG A CA 1
ATOM 1800 C C . ARG A 1 237 ? 7.345 -13.934 -15.053 1.00 84.75 237 ARG A C 1
ATOM 1802 O O . ARG A 1 237 ? 7.344 -12.924 -15.754 1.00 84.75 237 ARG A O 1
ATOM 1809 N N . TRP A 1 238 ? 8.422 -14.381 -14.432 1.00 87.50 238 TRP A N 1
ATOM 1810 C CA . TRP A 1 238 ? 9.682 -13.664 -14.334 1.00 87.50 238 TRP A CA 1
ATOM 1811 C C . TRP A 1 238 ? 10.831 -14.552 -14.798 1.00 87.50 238 TRP A C 1
ATOM 1813 O O . TRP A 1 238 ? 10.801 -15.770 -14.642 1.00 87.50 238 TRP A O 1
ATOM 1823 N N . ARG A 1 239 ? 11.876 -13.933 -15.332 1.00 88.88 239 ARG A N 1
ATOM 1824 C CA . ARG A 1 239 ? 13.192 -14.535 -15.512 1.00 88.88 239 ARG A CA 1
ATOM 1825 C C . ARG A 1 239 ? 14.062 -14.154 -14.323 1.00 88.88 239 ARG A C 1
ATOM 1827 O O . ARG A 1 239 ? 14.403 -12.980 -14.172 1.00 88.88 239 ARG A O 1
ATOM 1834 N N . LEU A 1 240 ? 14.428 -15.138 -13.508 1.00 86.38 240 LEU A N 1
ATOM 1835 C CA . LEU A 1 240 ? 15.478 -14.997 -12.504 1.00 86.38 240 LEU A CA 1
ATOM 1836 C C . LEU A 1 240 ? 16.824 -15.027 -13.224 1.00 86.38 240 LEU A C 1
ATOM 1838 O O . LEU A 1 240 ? 17.154 -15.994 -13.915 1.00 86.38 240 LEU A O 1
ATOM 1842 N N . THR A 1 241 ? 17.570 -13.944 -13.094 1.00 87.19 241 THR A N 1
ATOM 1843 C CA . THR A 1 241 ? 18.711 -13.630 -13.947 1.00 87.19 241 THR A CA 1
ATOM 1844 C C . THR A 1 241 ? 19.864 -13.119 -13.101 1.00 87.19 241 THR A C 1
ATOM 1846 O O . THR A 1 241 ? 19.633 -12.446 -12.106 1.00 87.19 241 THR A O 1
ATOM 1849 N N . GLU A 1 242 ? 21.096 -13.410 -13.497 1.00 83.69 242 GLU A N 1
ATOM 1850 C CA . GLU A 1 242 ? 22.288 -12.817 -12.904 1.00 83.69 242 GLU A CA 1
ATOM 1851 C C . GLU A 1 242 ? 22.805 -11.678 -13.786 1.00 83.69 242 GLU A C 1
ATOM 1853 O O . GLU A 1 242 ? 23.028 -11.854 -14.988 1.00 83.69 242 GLU A O 1
ATOM 1858 N N . ILE A 1 243 ? 22.988 -10.502 -13.186 1.00 81.69 243 ILE A N 1
ATOM 1859 C CA . ILE A 1 243 ? 23.587 -9.328 -13.822 1.00 81.69 243 ILE A CA 1
ATOM 1860 C C . ILE A 1 243 ? 24.615 -8.738 -12.859 1.00 81.69 243 ILE A C 1
ATOM 1862 O O . ILE A 1 243 ? 24.287 -8.412 -11.722 1.00 81.69 243 ILE A O 1
ATOM 1866 N N . GLY A 1 244 ? 25.873 -8.610 -13.296 1.00 76.62 244 GLY A N 1
ATOM 1867 C CA . GLY A 1 244 ? 26.944 -8.059 -12.454 1.00 76.62 244 GLY A CA 1
ATOM 1868 C C . GLY A 1 244 ? 27.166 -8.836 -11.147 1.00 76.62 244 GLY A C 1
ATOM 1869 O O . GLY A 1 244 ? 27.531 -8.235 -10.141 1.00 76.62 244 GLY A O 1
ATOM 1870 N N . GLY A 1 245 ? 26.896 -10.148 -11.143 1.00 76.56 245 GLY A N 1
ATOM 1871 C CA . GLY A 1 245 ? 26.977 -11.005 -9.955 1.00 76.56 245 GLY A CA 1
ATOM 1872 C C . GLY A 1 245 ? 25.803 -10.871 -8.976 1.00 76.56 245 GLY A C 1
ATOM 1873 O O . GLY A 1 245 ? 25.873 -11.411 -7.875 1.00 76.56 245 GLY A O 1
ATOM 1874 N N . GLN A 1 246 ? 24.735 -10.151 -9.341 1.00 81.12 246 GLN A N 1
ATOM 1875 C CA . GLN A 1 246 ? 23.517 -10.019 -8.540 1.00 81.12 246 GLN A CA 1
ATOM 1876 C C . GLN A 1 246 ? 22.339 -10.744 -9.189 1.00 81.12 246 GLN A C 1
ATOM 1878 O O . GLN A 1 246 ? 22.109 -10.617 -10.393 1.00 81.12 246 GLN A O 1
ATOM 1883 N N . SER A 1 247 ? 21.559 -11.449 -8.369 1.00 86.69 247 SER A N 1
ATOM 1884 C CA . SER A 1 247 ? 20.268 -12.009 -8.767 1.00 86.69 247 SER A CA 1
ATOM 1885 C C . SER A 1 247 ? 19.233 -10.899 -8.926 1.00 86.69 247 SER A C 1
ATOM 1887 O O . SER A 1 247 ? 19.008 -10.108 -8.012 1.00 86.69 247 SER A O 1
ATOM 1889 N N . VAL A 1 248 ? 18.597 -10.850 -10.091 1.00 89.88 248 VAL A N 1
ATOM 1890 C CA . VAL A 1 248 ? 17.586 -9.862 -10.466 1.00 89.88 248 VAL A CA 1
ATOM 1891 C C . VAL A 1 248 ? 16.438 -10.520 -11.232 1.00 89.88 248 VAL A C 1
ATOM 1893 O O . VAL A 1 248 ? 16.570 -11.607 -11.800 1.00 89.88 248 VAL A O 1
ATOM 1896 N N . TYR A 1 249 ? 15.300 -9.836 -11.280 1.00 89.19 249 TYR A N 1
ATOM 1897 C CA . TYR A 1 249 ? 14.066 -10.312 -11.891 1.00 89.19 249 TYR A CA 1
ATOM 1898 C C . TYR A 1 249 ? 13.697 -9.480 -13.101 1.00 89.19 249 TYR A C 1
ATOM 1900 O O . TYR A 1 249 ? 13.616 -8.250 -13.060 1.00 89.19 249 TYR A O 1
ATOM 1908 N N . LEU A 1 250 ? 13.418 -10.193 -14.178 1.00 87.88 250 LEU A N 1
ATOM 1909 C CA . LEU A 1 250 ? 13.036 -9.654 -15.466 1.00 87.88 250 LEU A CA 1
ATOM 1910 C C . LEU A 1 250 ? 11.621 -10.122 -15.781 1.00 87.88 250 LEU A C 1
ATOM 1912 O O . LEU A 1 250 ? 11.384 -11.311 -15.978 1.00 87.88 250 LEU A O 1
ATOM 1916 N N . LEU A 1 251 ? 10.657 -9.207 -15.787 1.00 86.12 251 LEU A N 1
ATOM 1917 C CA . LEU A 1 251 ? 9.262 -9.556 -16.033 1.00 86.12 251 LEU A CA 1
ATOM 1918 C C . LEU A 1 251 ? 9.094 -10.020 -17.479 1.00 86.12 251 LEU A C 1
ATOM 1920 O O . LEU A 1 251 ? 9.436 -9.274 -18.387 1.00 86.12 251 LEU A O 1
ATOM 1924 N N . ARG A 1 252 ? 8.519 -11.203 -17.720 1.00 79.94 252 ARG A N 1
ATOM 1925 C CA . ARG A 1 252 ? 8.349 -11.740 -19.083 1.00 79.94 252 ARG A CA 1
ATOM 1926 C C . ARG A 1 252 ? 7.565 -10.805 -20.000 1.00 79.94 252 ARG A C 1
ATOM 1928 O O . ARG A 1 252 ? 7.952 -10.639 -21.149 1.00 79.94 252 ARG A O 1
ATOM 1935 N N . SER A 1 253 ? 6.535 -10.136 -19.482 1.00 76.62 253 SER A N 1
ATOM 1936 C CA . SER A 1 253 ? 5.761 -9.167 -20.268 1.00 76.62 253 SER A CA 1
ATOM 1937 C C . SER A 1 253 ? 6.537 -7.897 -20.648 1.00 76.62 253 SER A C 1
ATOM 1939 O O . SER A 1 253 ? 6.100 -7.196 -21.552 1.00 76.62 253 SER A O 1
ATOM 1941 N N . ASP A 1 254 ? 7.707 -7.628 -20.053 1.00 74.12 254 ASP A N 1
ATOM 1942 C CA . ASP A 1 254 ? 8.617 -6.571 -20.527 1.00 74.12 254 ASP A CA 1
ATOM 1943 C C . ASP A 1 254 ? 9.418 -7.022 -21.781 1.00 74.12 254 ASP A C 1
ATOM 1945 O O . ASP A 1 254 ? 10.004 -6.192 -22.481 1.00 74.12 254 ASP A O 1
ATOM 1949 N N . PHE A 1 255 ? 9.457 -8.333 -22.075 1.00 65.12 255 PHE A N 1
ATOM 1950 C CA . PHE A 1 255 ? 10.165 -8.944 -23.217 1.00 65.12 255 PHE A CA 1
ATOM 1951 C C . PHE A 1 255 ? 9.269 -9.279 -24.399 1.00 65.12 255 PHE A C 1
ATOM 1953 O O . PHE A 1 255 ? 9.782 -9.391 -25.510 1.00 65.12 255 PHE A O 1
ATOM 1960 N N . ASP A 1 256 ? 7.971 -9.433 -24.159 1.00 56.84 256 ASP A N 1
ATOM 1961 C CA . ASP A 1 256 ? 6.976 -9.723 -25.183 1.00 56.84 256 ASP A CA 1
ATOM 1962 C C . ASP A 1 256 ? 6.297 -8.404 -25.588 1.00 56.84 256 ASP A C 1
ATOM 1964 O O . ASP A 1 256 ? 5.296 -8.012 -24.981 1.00 56.84 256 ASP A O 1
ATOM 1968 N N . PRO A 1 257 ? 6.816 -7.658 -26.580 1.00 43.59 257 PRO A N 1
ATOM 1969 C CA . PRO A 1 257 ? 6.065 -6.547 -27.136 1.00 43.59 257 PRO A CA 1
ATOM 1970 C C . PRO A 1 257 ? 4.734 -7.080 -27.677 1.00 43.59 257 PRO A C 1
ATOM 1972 O O . PRO A 1 257 ? 4.707 -8.026 -28.465 1.00 43.59 257 PRO A O 1
ATOM 1975 N N . LEU A 1 258 ? 3.627 -6.457 -27.264 1.00 35.62 258 LEU A N 1
ATOM 1976 C CA . LEU A 1 258 ? 2.318 -6.613 -27.899 1.00 35.62 258 LEU A CA 1
ATOM 1977 C C . LEU A 1 258 ? 2.403 -6.040 -29.324 1.00 35.62 258 LEU A C 1
ATOM 1979 O O . LEU A 1 258 ? 1.957 -4.925 -29.585 1.00 35.62 258 LEU A O 1
ATOM 1983 N N . PHE A 1 259 ? 3.026 -6.768 -30.246 1.00 37.56 259 PHE A N 1
ATOM 1984 C CA . PHE A 1 259 ? 2.913 -6.482 -31.666 1.00 37.56 259 PHE A CA 1
ATOM 1985 C C . PHE A 1 259 ? 1.617 -7.107 -32.162 1.00 37.56 259 PHE A C 1
ATOM 1987 O O . PHE A 1 259 ? 1.477 -8.328 -32.172 1.00 37.56 259 PHE A O 1
ATOM 1994 N N . GLN A 1 260 ? 0.681 -6.264 -32.589 1.00 35.69 260 GLN A N 1
ATOM 1995 C CA . GLN A 1 260 ? -0.413 -6.718 -33.435 1.00 35.69 260 GLN A CA 1
ATOM 1996 C C . GLN A 1 260 ? 0.204 -7.205 -34.760 1.00 35.69 260 GLN A C 1
ATOM 1998 O O . GLN A 1 260 ? 0.958 -6.456 -35.386 1.00 35.69 260 GLN A O 1
ATOM 2003 N N . GLY A 1 261 ? -0.075 -8.444 -35.170 1.00 36.56 261 GLY A N 1
ATOM 2004 C CA . GLY A 1 261 ? 0.331 -8.993 -36.473 1.00 36.56 261 GLY A CA 1
ATOM 2005 C C . GLY A 1 261 ? 1.291 -10.188 -36.455 1.00 36.56 261 GLY A C 1
ATOM 2006 O O . GLY A 1 261 ? 1.815 -10.542 -37.510 1.00 36.56 261 GLY A O 1
ATOM 2007 N N . GLY A 1 262 ? 1.554 -10.806 -35.297 1.00 36.56 262 GLY A N 1
ATOM 2008 C CA . GLY A 1 262 ? 2.415 -11.998 -35.196 1.00 36.56 262 GLY A CA 1
ATOM 2009 C C . GLY A 1 262 ? 1.659 -13.331 -35.113 1.00 36.56 262 GLY A C 1
ATOM 2010 O O . GLY A 1 262 ? 2.151 -14.348 -35.598 1.00 36.56 262 GLY A O 1
ATOM 2011 N N . ASP A 1 263 ? 0.463 -13.327 -34.518 1.00 42.72 263 ASP A N 1
ATOM 2012 C CA . ASP A 1 263 ? -0.392 -14.506 -34.346 1.00 42.72 263 ASP A CA 1
ATOM 20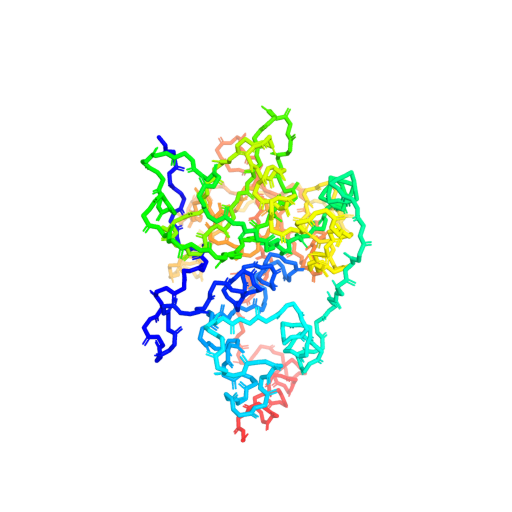13 C C . ASP A 1 263 ? -1.873 -14.077 -34.413 1.00 42.72 263 ASP A C 1
ATOM 2015 O O . ASP A 1 263 ? -2.363 -13.414 -33.489 1.00 42.72 263 ASP A O 1
ATOM 2019 N N . PRO A 1 264 ? -2.623 -14.495 -35.453 1.00 45.16 264 PRO A N 1
ATOM 2020 C CA . PRO A 1 264 ? -4.023 -14.118 -35.641 1.00 45.16 264 PRO A CA 1
ATOM 2021 C C . PRO A 1 264 ? -4.940 -14.444 -34.450 1.00 45.16 264 PRO A C 1
ATOM 2023 O O . PRO A 1 264 ? -5.937 -13.754 -34.224 1.00 45.16 264 PRO A O 1
ATOM 2026 N N . ALA A 1 265 ? -4.633 -15.483 -33.667 1.00 47.00 265 ALA A N 1
ATOM 2027 C CA . ALA A 1 265 ? -5.436 -15.875 -32.511 1.00 47.00 265 ALA A CA 1
ATOM 2028 C C . ALA A 1 265 ? -5.189 -14.969 -31.292 1.00 47.00 265 ALA A C 1
ATOM 2030 O O . ALA A 1 265 ? -6.108 -14.726 -30.500 1.00 47.00 265 ALA A O 1
ATOM 2031 N N . VAL A 1 266 ? -3.966 -14.456 -31.142 1.00 48.94 266 VAL A N 1
ATOM 2032 C CA . VAL A 1 266 ? -3.587 -13.495 -30.093 1.00 48.94 266 VAL A CA 1
ATOM 2033 C C . VAL A 1 266 ? -4.066 -12.093 -30.466 1.00 48.94 266 VAL A C 1
ATOM 2035 O O . VAL A 1 266 ? -4.661 -11.409 -29.631 1.00 48.94 266 VAL A O 1
ATOM 2038 N N . ASP A 1 267 ? -3.939 -11.720 -31.738 1.00 47.69 267 ASP A N 1
ATOM 2039 C CA . ASP A 1 267 ? -4.432 -10.453 -32.285 1.00 47.69 267 ASP A CA 1
ATOM 2040 C C . ASP A 1 267 ? -5.946 -10.316 -32.133 1.00 47.69 267 ASP A C 1
ATOM 2042 O O . ASP A 1 267 ? -6.454 -9.245 -31.785 1.00 47.69 267 ASP A O 1
ATOM 2046 N N . LYS A 1 268 ? -6.683 -11.418 -32.318 1.00 50.81 268 LYS A N 1
ATOM 2047 C CA . LYS A 1 268 ? -8.125 -11.447 -32.074 1.00 50.81 268 LYS A CA 1
ATOM 2048 C C . LYS A 1 268 ? -8.456 -11.216 -30.598 1.00 50.81 268 LYS A C 1
ATOM 2050 O O . LYS A 1 268 ? -9.362 -10.447 -30.304 1.00 50.81 268 LYS A O 1
ATOM 2055 N N . LYS A 1 269 ? -7.712 -11.814 -29.660 1.00 54.75 269 LYS A N 1
ATOM 2056 C CA . LYS A 1 269 ? -7.926 -11.597 -28.215 1.00 54.75 269 LYS A CA 1
ATOM 2057 C C . LYS A 1 269 ? -7.614 -10.161 -27.790 1.00 54.75 269 LYS A C 1
ATOM 2059 O O . LYS A 1 269 ? -8.340 -9.614 -26.964 1.00 54.75 269 LYS A O 1
ATOM 2064 N N . LEU A 1 270 ? -6.572 -9.553 -28.358 1.00 45.62 270 LEU A N 1
ATOM 2065 C CA . LEU A 1 270 ? -6.209 -8.157 -28.106 1.00 45.62 270 LEU A CA 1
ATOM 2066 C C . LEU A 1 270 ? -7.244 -7.188 -28.700 1.00 45.62 270 LEU A C 1
ATOM 2068 O O . LEU A 1 270 ? -7.677 -6.261 -28.020 1.00 45.62 270 LEU A O 1
ATOM 2072 N N . SER A 1 271 ? -7.709 -7.447 -29.923 1.00 54.75 271 SER A N 1
ATOM 2073 C CA . SER A 1 271 ? -8.769 -6.660 -30.572 1.00 54.75 271 SER A CA 1
ATOM 2074 C C . SER A 1 271 ? -10.097 -6.776 -29.814 1.00 54.75 271 SER A C 1
ATOM 2076 O O . SER A 1 271 ? -10.757 -5.772 -29.554 1.00 54.75 271 SER A O 1
ATOM 2078 N N . ASP A 1 272 ? -10.443 -7.987 -29.364 1.00 63.06 272 ASP A N 1
ATOM 2079 C CA . ASP A 1 272 ? -11.622 -8.256 -28.536 1.00 63.06 272 ASP A CA 1
ATOM 2080 C C . ASP A 1 272 ? -11.522 -7.582 -27.151 1.00 63.06 272 ASP A C 1
ATOM 2082 O O . ASP A 1 272 ? -12.551 -7.297 -26.542 1.00 63.06 272 ASP A O 1
ATOM 2086 N N . TYR A 1 273 ? -10.311 -7.349 -26.629 1.00 51.19 273 TYR A N 1
ATOM 2087 C CA . TYR A 1 273 ? -10.076 -6.627 -25.375 1.00 51.19 273 TYR A CA 1
ATOM 2088 C C . TYR A 1 273 ? -10.214 -5.111 -25.566 1.00 51.19 273 TYR A C 1
ATOM 2090 O O . TYR A 1 273 ? -10.976 -4.485 -24.834 1.00 51.19 273 TYR A O 1
ATOM 2098 N N . ILE A 1 274 ? -9.578 -4.539 -26.596 1.00 49.59 274 ILE A N 1
ATOM 2099 C CA . ILE A 1 274 ? -9.678 -3.109 -26.940 1.00 49.59 274 ILE A CA 1
ATOM 2100 C C . ILE A 1 274 ? -11.138 -2.713 -27.205 1.00 49.59 274 ILE A C 1
ATOM 2102 O O . ILE A 1 274 ? -11.600 -1.700 -26.686 1.00 49.59 274 ILE A O 1
ATOM 2106 N N . ALA A 1 275 ? -11.894 -3.548 -27.925 1.00 58.88 275 ALA A N 1
ATOM 2107 C CA . ALA A 1 275 ? -13.317 -3.323 -28.184 1.00 58.88 275 ALA A CA 1
ATOM 2108 C C . ALA A 1 275 ? -14.192 -3.368 -26.916 1.00 58.88 275 ALA A C 1
ATOM 2110 O O . ALA A 1 275 ? -15.262 -2.768 -26.886 1.00 58.88 275 ALA A O 1
ATOM 2111 N N . ARG A 1 276 ? -13.756 -4.071 -25.861 1.00 49.16 276 ARG A N 1
ATOM 2112 C CA . ARG A 1 276 ? -14.470 -4.147 -24.573 1.00 49.16 276 ARG A CA 1
ATOM 2113 C C . ARG A 1 276 ? -14.119 -3.016 -23.613 1.00 49.16 276 ARG A C 1
ATOM 2115 O O . ARG A 1 276 ? -14.891 -2.767 -22.694 1.00 49.16 276 ARG A O 1
ATOM 2122 N N . THR A 1 277 ? -12.958 -2.386 -23.774 1.00 43.78 277 THR A N 1
ATOM 2123 C CA . THR A 1 277 ? -12.458 -1.345 -22.859 1.00 43.78 277 THR A CA 1
ATOM 2124 C C . THR A 1 277 ? -12.454 0.059 -23.464 1.00 43.78 277 THR A C 1
ATOM 2126 O O . THR A 1 277 ? -12.204 1.016 -22.741 1.00 43.78 277 THR A O 1
ATOM 2129 N N . GLY A 1 278 ? -12.686 0.185 -24.773 1.00 39.62 278 GLY A N 1
ATOM 2130 C CA . GLY A 1 278 ? -12.714 1.442 -25.527 1.00 39.62 278 GLY A CA 1
ATOM 2131 C C . GLY A 1 278 ? -14.108 1.850 -26.012 1.00 39.62 278 GLY A C 1
ATOM 2132 O O . GLY A 1 278 ? -14.241 2.257 -27.164 1.00 39.62 278 GLY A O 1
ATOM 2133 N N . GLY A 1 279 ? -15.123 1.723 -25.153 1.00 36.75 279 GLY A N 1
ATOM 2134 C CA . GLY A 1 279 ? -16.480 2.242 -25.348 1.00 36.75 279 GLY A CA 1
ATOM 2135 C C . GLY A 1 279 ? -16.978 2.932 -24.088 1.00 36.75 279 GLY A C 1
ATOM 2136 O O . GLY A 1 279 ? -16.713 2.381 -22.996 1.00 36.75 279 GLY A O 1
#

Solvent-accessible surface area (backbone atoms only — not comparable to full-atom values): 15058 Å² total; per-residue (Å²): 134,87,72,56,72,78,67,53,44,31,14,80,67,82,38,100,56,20,95,35,17,30,38,34,5,10,47,24,42,40,45,18,46,39,41,26,41,76,46,77,56,46,10,52,64,48,45,65,68,51,55,63,94,70,44,92,53,68,86,52,87,49,58,53,70,65,47,52,42,54,44,30,56,76,70,71,46,63,60,46,77,46,76,44,51,73,67,52,52,51,53,41,24,76,66,31,18,28,35,33,42,53,20,30,29,79,51,49,59,82,90,45,69,46,43,81,47,86,48,82,41,29,28,18,39,50,37,63,68,68,83,82,58,34,34,37,29,40,40,13,71,33,84,29,44,44,74,41,50,51,69,45,58,48,50,15,31,52,58,56,31,69,86,50,77,36,62,33,35,32,36,74,41,50,34,46,48,72,90,65,50,40,80,76,43,81,62,74,43,76,48,62,43,45,70,88,74,50,81,80,78,46,52,32,12,71,41,65,41,71,41,53,75,26,44,78,48,57,74,51,74,70,40,77,38,36,34,47,27,33,30,37,31,58,92,43,53,28,33,39,25,42,51,98,90,39,75,30,25,33,50,46,75,71,72,54,76,91,61,80,84,81,45,76,73,59,39,47,54,52,50,58,46,50,66,70,71,72,117

Nearest PDB structures (foldseek):
  1pxv-assembly1_A  TM=5.920E-01  e=2.704E-03  Staphylococcus aureus
  1y4h-assembly1_A  TM=5.953E-01  e=2.704E-03  Staphylococcus aureus
  7wuw-assembly1_C  TM=4.091E-01  e=1.141E-03  Streptomyces sahachiroi
  1x9y-assembly4_D  TM=5.813E-01  e=1.355E-02  Staphylococcus aureus
  7kwi-assembly1_A  TM=3.855E-01  e=5.091E-02  Staphylococcus epidermidis